Protein AF-A0A371MK70-F1 (afdb_monomer_lite)

Secondary structure (DSSP, 8-state):
-HHHHHHHHHHHHHHHHHHHHHHHHHHHHHHHTHHHHHTS-HHHHHHHHHHHHHHHHHHHHHHHHHHHSSS---------TT---------------EEEEEEEETTEEEEEEEEEETTEEEEEEE-SSPBPTTT-PBPEEEEEEEE------TTS-TTS---EEEEEEEE-S-TTT--EEE--TTHHHHHHHHHHHHHHHHHH-TTSTTSHHHHHHT-SSS--TTHHHHHHHHH---TTEE-TT--

pLDDT: mean 74.78, std 18.92, range [37.84, 97.5]

Structure (mmCIF, N/CA/C/O backbone):
data_AF-A0A371MK70-F1
#
_entry.id   AF-A0A371MK70-F1
#
loop_
_atom_site.group_PDB
_atom_site.id
_atom_site.type_symbol
_atom_site.label_atom_id
_atom_site.label_alt_id
_atom_site.label_comp_id
_atom_site.label_asym_id
_atom_site.label_entity_id
_atom_site.label_seq_id
_atom_site.pdbx_PDB_ins_code
_atom_site.Cartn_x
_atom_site.Cartn_y
_atom_site.Cartn_z
_atom_site.occupancy
_atom_site.B_iso_or_equiv
_atom_site.auth_seq_id
_atom_site.auth_comp_id
_atom_site.auth_asym_id
_atom_site.auth_atom_id
_atom_site.pdbx_PDB_model_num
ATOM 1 N N . MET A 1 1 ? -13.866 -16.677 32.362 1.00 47.81 1 MET A N 1
ATOM 2 C CA . MET A 1 1 ? -14.125 -15.356 32.994 1.00 47.81 1 MET A CA 1
ATOM 3 C C . MET A 1 1 ? -13.247 -15.004 34.203 1.00 47.81 1 MET A C 1
ATOM 5 O O . MET A 1 1 ? -13.100 -13.820 34.479 1.00 47.81 1 MET A O 1
ATOM 9 N N . VAL A 1 2 ? -12.628 -15.954 34.919 1.00 40.31 2 VAL A N 1
ATOM 10 C CA . VAL A 1 2 ? -11.736 -15.636 36.064 1.00 40.31 2 VAL A CA 1
ATOM 11 C C . VAL A 1 2 ? -10.358 -15.104 35.614 1.00 40.31 2 VAL A C 1
ATOM 13 O O . VAL A 1 2 ? -9.730 -14.328 36.326 1.00 40.31 2 VAL A O 1
ATOM 16 N N . GLU A 1 3 ? -9.929 -15.435 34.394 1.00 42.75 3 GLU A N 1
ATOM 17 C CA . GLU A 1 3 ? -8.587 -15.132 33.868 1.00 42.75 3 GLU A CA 1
ATOM 18 C C . GLU A 1 3 ? -8.416 -13.707 33.298 1.00 42.75 3 GLU A C 1
ATOM 20 O O . GLU A 1 3 ? -7.311 -13.172 33.268 1.00 42.75 3 GLU A O 1
ATOM 25 N N . GLN A 1 4 ? -9.507 -13.034 32.912 1.00 41.47 4 GLN A N 1
ATOM 26 C CA . GLN A 1 4 ? -9.453 -11.633 32.460 1.00 41.47 4 GLN A CA 1
ATOM 27 C C . GLN A 1 4 ? -9.313 -10.663 33.645 1.00 41.47 4 GLN A C 1
ATOM 29 O O . GLN A 1 4 ? -8.644 -9.633 33.556 1.00 41.47 4 GLN A O 1
ATOM 34 N N . ARG A 1 5 ? -9.905 -11.012 34.799 1.00 42.97 5 ARG A N 1
ATOM 35 C CA . ARG A 1 5 ? -9.844 -10.186 36.015 1.00 42.97 5 ARG A CA 1
ATOM 36 C C . ARG A 1 5 ? -8.439 -10.145 36.623 1.00 42.97 5 ARG A C 1
ATOM 38 O O . ARG A 1 5 ? -8.060 -9.118 37.177 1.00 42.97 5 ARG A O 1
AT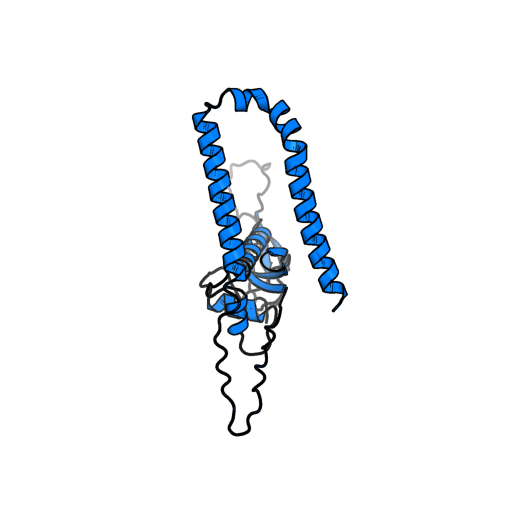OM 45 N N . THR A 1 6 ? -7.647 -11.209 36.490 1.00 44.50 6 THR A N 1
ATOM 46 C CA . THR A 1 6 ? -6.267 -11.252 37.006 1.00 44.50 6 THR A CA 1
ATOM 47 C C . THR A 1 6 ? -5.302 -10.397 36.182 1.00 44.50 6 THR A C 1
ATOM 49 O O . THR A 1 6 ? -4.427 -9.758 36.766 1.00 44.50 6 THR A O 1
ATOM 52 N N . LYS A 1 7 ? -5.497 -10.294 34.858 1.00 45.94 7 LYS A N 1
ATOM 53 C CA . LYS A 1 7 ? -4.677 -9.434 33.982 1.00 45.94 7 LYS A CA 1
ATOM 54 C C . LYS A 1 7 ? -4.884 -7.944 34.279 1.00 45.94 7 LYS A C 1
ATOM 56 O O . LYS A 1 7 ? -3.907 -7.217 34.429 1.00 45.94 7 LYS A O 1
ATOM 61 N N . ASN A 1 8 ? -6.127 -7.511 34.500 1.00 52.59 8 ASN A N 1
ATOM 62 C CA . ASN A 1 8 ? -6.425 -6.110 34.827 1.00 52.59 8 ASN A CA 1
ATOM 63 C C . ASN A 1 8 ? -5.868 -5.684 36.198 1.00 52.59 8 ASN A C 1
ATOM 65 O O . ASN A 1 8 ? -5.387 -4.563 36.351 1.00 52.59 8 ASN A O 1
ATOM 69 N N . ILE A 1 9 ? -5.866 -6.584 37.187 1.00 53.56 9 ILE A N 1
ATOM 70 C CA . ILE A 1 9 ? -5.268 -6.311 38.503 1.00 53.56 9 ILE A CA 1
ATOM 71 C C . ILE A 1 9 ? -3.736 -6.221 38.398 1.00 53.56 9 ILE A C 1
ATOM 73 O O . ILE A 1 9 ? -3.135 -5.343 39.017 1.00 53.56 9 ILE A O 1
ATOM 77 N N . ALA A 1 10 ? -3.100 -7.062 37.575 1.00 50.31 10 ALA A N 1
ATOM 78 C CA . ALA A 1 10 ? -1.651 -7.033 37.370 1.00 50.31 10 ALA A CA 1
ATOM 79 C C . ALA A 1 10 ? -1.166 -5.720 36.726 1.00 50.31 10 ALA A C 1
ATOM 81 O O . ALA A 1 10 ? -0.156 -5.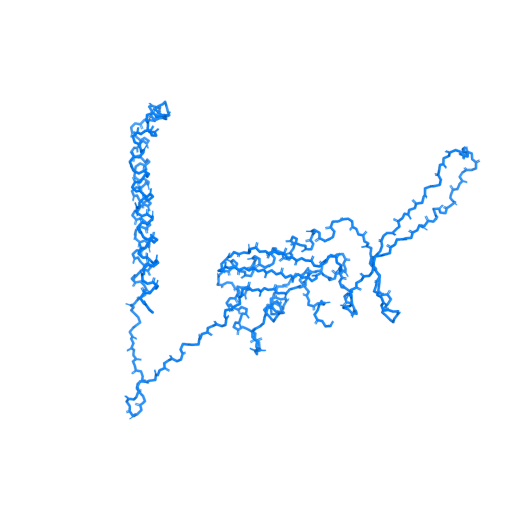166 37.162 1.00 50.31 10 ALA A O 1
ATOM 82 N N . THR A 1 11 ? -1.910 -5.176 35.757 1.00 54.62 11 THR A N 1
ATOM 83 C CA . THR A 1 11 ? -1.579 -3.896 35.102 1.00 54.62 11 THR A CA 1
ATOM 84 C C . THR A 1 11 ? -1.756 -2.702 36.041 1.00 54.62 11 THR A C 1
ATOM 86 O O . THR A 1 11 ? -0.943 -1.779 36.041 1.00 54.62 11 THR A O 1
ATOM 89 N N . ILE A 1 12 ? -2.773 -2.727 36.909 1.00 56.81 12 ILE A N 1
ATOM 90 C CA . ILE A 1 12 ? -2.975 -1.674 37.917 1.00 56.81 12 ILE A CA 1
ATOM 91 C C . ILE A 1 12 ? -1.860 -1.717 38.971 1.00 56.81 12 ILE A C 1
ATOM 93 O O . ILE A 1 12 ? -1.333 -0.672 39.357 1.00 56.81 12 ILE A O 1
ATOM 97 N N . ILE A 1 13 ? -1.450 -2.914 39.401 1.00 59.25 13 ILE A N 1
ATOM 98 C CA . ILE A 1 13 ? -0.331 -3.078 40.336 1.00 59.25 13 ILE A CA 1
ATOM 99 C C . ILE A 1 13 ? 0.984 -2.630 39.682 1.00 59.25 13 ILE A C 1
ATOM 101 O O . ILE A 1 13 ? 1.758 -1.936 40.339 1.00 59.25 13 ILE A O 1
ATOM 105 N N . SER A 1 14 ? 1.243 -2.936 38.404 1.00 53.75 14 SER A N 1
ATOM 106 C CA . SER A 1 14 ? 2.475 -2.489 37.731 1.00 53.75 14 SER A CA 1
ATOM 107 C C . SER A 1 14 ? 2.527 -0.967 37.561 1.00 53.75 14 SER A C 1
ATOM 109 O O . SER A 1 14 ? 3.565 -0.364 37.842 1.00 53.75 14 SER A O 1
ATOM 111 N N . ALA A 1 15 ? 1.403 -0.332 37.213 1.00 56.31 15 ALA A N 1
ATOM 112 C CA . ALA A 1 15 ? 1.297 1.120 37.106 1.00 56.31 15 ALA A CA 1
ATOM 113 C C . ALA A 1 15 ? 1.496 1.800 38.469 1.00 56.31 15 ALA A C 1
ATOM 115 O O . ALA A 1 15 ? 2.277 2.745 38.579 1.00 56.31 15 ALA A O 1
ATOM 116 N N . ALA A 1 16 ? 0.874 1.274 39.530 1.00 57.34 16 ALA A N 1
ATOM 117 C CA . ALA A 1 16 ? 1.066 1.776 40.889 1.00 57.34 16 ALA A CA 1
ATOM 118 C C . ALA A 1 16 ? 2.514 1.587 41.376 1.00 57.34 16 ALA A C 1
ATOM 120 O O . ALA A 1 16 ? 3.079 2.490 41.989 1.00 57.34 16 ALA A O 1
ATOM 121 N N . THR A 1 17 ? 3.151 0.458 41.051 1.00 57.47 17 THR A N 1
ATOM 122 C CA . THR A 1 17 ? 4.547 0.178 41.433 1.00 57.47 17 THR A CA 1
ATOM 123 C C . THR A 1 17 ? 5.529 1.079 40.677 1.00 57.47 17 THR A C 1
ATOM 125 O O . THR A 1 17 ? 6.475 1.591 41.274 1.00 57.47 17 THR A O 1
ATOM 128 N N . GLY A 1 18 ? 5.282 1.348 39.390 1.00 54.91 18 GLY A N 1
ATOM 129 C CA . GLY A 1 18 ? 6.056 2.308 38.599 1.00 54.91 18 GLY A CA 1
ATOM 130 C C . GLY A 1 18 ? 5.948 3.730 39.149 1.00 54.91 18 GLY A C 1
ATOM 131 O O . GLY A 1 18 ? 6.954 4.423 39.288 1.00 54.91 18 GLY A O 1
ATOM 132 N N . LEU A 1 19 ? 4.746 4.135 39.563 1.00 54.78 19 LEU A N 1
ATOM 133 C CA . LEU A 1 19 ? 4.501 5.445 40.161 1.00 54.78 19 LEU A CA 1
ATOM 134 C C . LEU A 1 19 ? 5.212 5.566 41.521 1.00 54.78 19 LEU A C 1
ATOM 136 O O . LEU A 1 19 ? 5.932 6.533 41.757 1.00 54.78 19 LEU A O 1
ATOM 140 N N . VAL A 1 20 ? 5.136 4.538 42.373 1.00 58.16 20 VAL A N 1
ATOM 141 C CA . VAL A 1 20 ? 5.879 4.480 43.646 1.00 58.16 20 VAL A CA 1
ATOM 142 C C . VAL A 1 20 ? 7.398 4.534 43.418 1.00 58.16 20 VAL A C 1
ATOM 144 O O . VAL A 1 20 ? 8.086 5.248 44.144 1.00 58.16 20 VAL A O 1
ATOM 147 N N . LEU A 1 21 ? 7.939 3.876 42.387 1.00 52.81 21 LEU A N 1
ATOM 148 C CA . LEU A 1 21 ? 9.372 3.942 42.055 1.00 52.81 21 LEU A CA 1
ATOM 149 C C . LEU A 1 21 ? 9.824 5.333 41.582 1.00 52.81 21 LEU A C 1
ATOM 151 O O . LEU A 1 21 ? 10.948 5.740 41.894 1.00 52.81 21 LEU A O 1
ATOM 155 N N . VAL A 1 22 ? 8.958 6.078 40.889 1.00 58.38 22 VAL A N 1
ATOM 156 C CA . VAL A 1 22 ? 9.199 7.486 40.524 1.00 58.38 22 VAL A CA 1
ATOM 157 C C . VAL A 1 22 ? 9.212 8.373 41.775 1.00 58.38 22 VAL A C 1
ATOM 159 O O . VAL A 1 22 ? 10.096 9.221 41.914 1.00 58.38 22 VAL A O 1
ATOM 162 N N . PHE A 1 23 ? 8.315 8.131 42.736 1.00 56.19 23 PHE A N 1
ATOM 163 C CA . PHE A 1 23 ? 8.264 8.886 43.995 1.00 56.19 23 PHE A CA 1
ATOM 164 C C . PHE A 1 23 ? 9.391 8.536 44.984 1.00 56.19 23 PHE A C 1
ATOM 166 O O . PHE A 1 23 ? 9.896 9.432 45.658 1.00 56.19 23 PHE A O 1
ATOM 173 N N . PHE A 1 24 ? 9.856 7.283 45.041 1.00 56.25 24 PHE A N 1
ATOM 174 C CA . PHE A 1 24 ? 10.963 6.884 45.925 1.00 56.25 24 PHE A CA 1
ATOM 175 C C . PHE A 1 24 ? 12.356 7.285 45.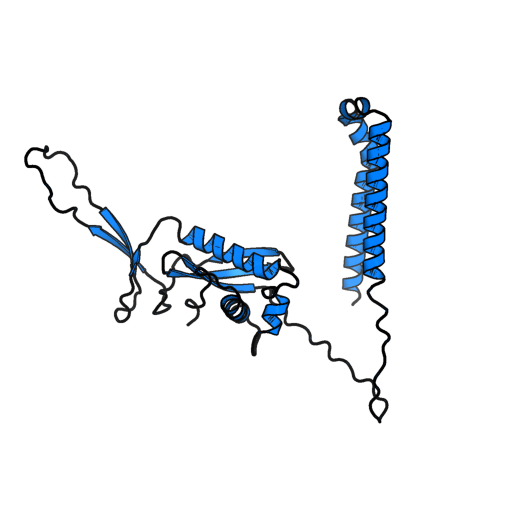400 1.00 56.25 24 PHE A C 1
ATOM 177 O O . PHE A 1 24 ? 13.275 7.434 46.203 1.00 56.25 24 PHE A O 1
ATOM 184 N N . ASN A 1 25 ? 12.528 7.520 44.090 1.00 49.38 25 ASN A N 1
ATOM 185 C CA . ASN A 1 25 ? 13.796 8.006 43.511 1.00 49.38 25 ASN A CA 1
ATOM 186 C C . ASN A 1 25 ? 13.885 9.533 43.349 1.00 49.38 25 ASN A C 1
ATOM 188 O O . ASN A 1 25 ? 14.954 10.057 43.026 1.00 49.38 25 ASN A O 1
ATOM 192 N N . LEU A 1 26 ? 12.803 10.266 43.614 1.00 55.25 26 LEU A N 1
ATOM 193 C CA . LEU A 1 26 ? 12.783 11.731 43.589 1.00 55.25 26 LEU A CA 1
ATOM 194 C C . LEU A 1 26 ? 13.867 12.381 44.479 1.00 55.25 26 LEU A C 1
ATOM 196 O O . LEU A 1 26 ? 14.524 13.306 43.999 1.00 55.25 26 LEU A O 1
ATOM 200 N N . PRO A 1 27 ? 14.180 11.887 45.697 1.00 53.72 27 PRO A N 1
ATOM 201 C CA . PRO A 1 27 ? 15.274 12.445 46.499 1.00 53.72 27 PRO A CA 1
ATOM 202 C C . PRO A 1 27 ? 16.650 12.314 45.821 1.00 53.72 27 PRO A C 1
ATOM 204 O O . PRO A 1 27 ? 17.487 13.212 45.924 1.00 53.72 27 PRO A O 1
ATOM 207 N N . VAL A 1 28 ? 16.877 11.223 45.079 1.00 55.84 28 VAL A N 1
ATOM 208 C CA . VAL A 1 28 ? 18.142 10.947 44.371 1.00 55.84 28 VAL A CA 1
ATOM 209 C C . VAL A 1 28 ? 18.255 11.793 43.096 1.00 55.84 28 VAL A C 1
ATOM 211 O O . VAL A 1 28 ? 19.334 12.301 42.777 1.00 55.84 28 VAL A O 1
ATOM 214 N N . ALA A 1 29 ? 17.140 12.014 42.395 1.00 53.53 29 ALA A N 1
ATOM 215 C CA . ALA A 1 29 ? 17.084 12.892 41.227 1.00 53.53 29 ALA A CA 1
ATOM 216 C C . ALA A 1 29 ? 17.277 14.372 41.605 1.00 53.53 29 ALA A C 1
ATOM 218 O O . ALA A 1 29 ? 18.052 15.075 40.958 1.00 53.53 29 ALA A O 1
ATOM 219 N N . VAL A 1 30 ? 16.663 14.842 42.695 1.00 55.66 30 VAL A N 1
ATOM 220 C CA . VAL A 1 30 ? 16.812 16.232 43.165 1.00 55.66 30 VAL A CA 1
ATOM 221 C C . VAL A 1 30 ? 18.254 16.526 43.602 1.00 55.66 30 VAL A C 1
ATOM 223 O O . VAL A 1 30 ? 18.784 17.591 43.287 1.00 55.66 30 VAL A O 1
ATOM 226 N N . ALA A 1 31 ? 18.945 15.563 44.226 1.00 56.09 31 ALA A N 1
ATOM 227 C CA . ALA A 1 31 ? 20.358 15.712 44.582 1.00 56.09 31 ALA A CA 1
ATOM 228 C C . ALA A 1 31 ? 21.280 15.830 43.350 1.00 56.09 31 ALA A C 1
ATOM 230 O O . ALA A 1 31 ? 22.245 16.596 43.370 1.00 56.09 31 ALA A O 1
ATOM 231 N N . ARG A 1 32 ? 20.975 15.114 42.257 1.00 56.94 32 ARG A N 1
ATOM 232 C CA . ARG A 1 32 ? 21.785 15.121 41.025 1.00 56.94 32 ARG A CA 1
ATOM 233 C C . ARG A 1 32 ? 21.559 16.357 40.144 1.00 56.94 32 ARG A C 1
ATOM 235 O O . ARG A 1 32 ? 22.462 16.735 39.404 1.00 56.94 32 ARG A O 1
ATOM 242 N N . TRP A 1 33 ? 20.398 17.003 40.256 1.00 57.59 33 TRP A N 1
ATOM 243 C CA . TRP A 1 33 ? 20.012 18.193 39.479 1.00 57.59 33 TRP A CA 1
ATOM 244 C C . TRP A 1 33 ? 19.994 19.490 40.314 1.00 57.59 33 TRP A C 1
ATOM 246 O O . TRP A 1 33 ? 19.517 20.528 39.855 1.00 57.59 33 TRP A O 1
ATOM 256 N N . SER A 1 34 ? 20.568 19.455 41.521 1.00 56.72 34 SER A N 1
ATOM 257 C CA . SER A 1 34 ? 20.638 20.566 42.485 1.00 56.72 34 SER A CA 1
ATOM 258 C C . SER A 1 34 ? 21.057 21.939 41.904 1.00 56.72 34 SER A C 1
ATOM 260 O O . SER A 1 34 ? 20.439 22.940 42.272 1.00 56.72 34 SER A O 1
ATOM 262 N N . PRO A 1 35 ? 22.007 22.055 40.946 1.00 59.28 35 PRO A N 1
ATOM 263 C CA . PRO A 1 35 ? 22.371 23.357 40.371 1.00 59.28 35 PRO A CA 1
ATOM 264 C C . PRO A 1 35 ? 21.231 24.041 39.603 1.00 59.28 35 PRO A C 1
ATOM 266 O O . PRO A 1 35 ? 21.141 25.265 39.596 1.00 59.28 35 PRO A O 1
ATOM 269 N N . ILE A 1 36 ? 20.352 23.258 38.970 1.00 61.06 36 ILE A N 1
ATOM 270 C CA . ILE A 1 36 ? 19.241 23.768 38.156 1.00 61.06 36 ILE A CA 1
ATOM 271 C C . ILE A 1 36 ? 18.086 24.212 39.056 1.00 61.06 36 ILE A C 1
ATOM 273 O O . ILE A 1 36 ? 17.466 25.239 38.797 1.00 61.06 36 ILE A O 1
ATOM 277 N N . PHE A 1 37 ? 17.844 23.498 40.157 1.00 56.44 37 PHE A N 1
ATOM 278 C CA . PHE A 1 37 ? 16.784 23.846 41.104 1.00 56.44 37 PHE A CA 1
ATOM 279 C C . PHE A 1 37 ? 17.148 25.017 42.025 1.00 56.44 37 PHE A C 1
ATOM 281 O O . PHE A 1 37 ? 16.276 25.821 42.336 1.00 56.44 37 PHE A O 1
ATOM 288 N N . ASN A 1 38 ? 18.425 25.189 42.386 1.00 57.03 38 ASN A N 1
ATOM 289 C CA . ASN A 1 38 ? 18.875 26.344 43.179 1.00 57.03 38 ASN A CA 1
ATOM 290 C C . ASN A 1 38 ? 18.879 27.667 42.390 1.00 57.03 38 ASN A C 1
ATOM 292 O O . ASN A 1 38 ? 18.911 28.737 42.992 1.00 57.03 38 ASN A O 1
ATOM 296 N N . ALA A 1 39 ? 18.855 27.604 41.054 1.00 59.56 39 ALA A N 1
ATOM 297 C CA . ALA A 1 39 ? 18.756 28.775 40.182 1.00 59.56 39 ALA A CA 1
ATOM 298 C C . ALA A 1 39 ? 17.305 29.243 39.958 1.00 59.56 39 ALA A C 1
ATOM 300 O O . ALA A 1 39 ? 17.081 30.335 39.432 1.00 59.56 39 ALA A O 1
ATOM 301 N N . LEU A 1 40 ? 16.315 28.435 40.347 1.00 57.91 40 LEU A N 1
ATOM 302 C CA . LEU A 1 40 ? 14.903 28.769 40.203 1.00 57.91 40 LEU A CA 1
ATOM 303 C C . LEU A 1 40 ? 14.440 29.521 41.450 1.00 57.91 40 LEU A C 1
ATOM 305 O O . LEU A 1 40 ? 14.571 29.043 42.575 1.00 57.91 40 LEU A O 1
ATOM 309 N N . SER A 1 41 ? 13.894 30.721 41.255 1.00 67.00 41 SER A N 1
ATOM 310 C CA . SER A 1 41 ? 13.338 31.487 42.365 1.00 67.00 41 SER A CA 1
ATOM 311 C C . SER A 1 41 ? 12.176 30.714 43.015 1.00 67.00 41 SER A C 1
ATOM 313 O O . SER A 1 41 ? 11.474 29.963 42.326 1.00 67.00 41 SER A O 1
ATOM 315 N N . PRO A 1 42 ? 11.909 30.916 44.320 1.00 68.12 42 PRO A N 1
ATOM 316 C CA . PRO A 1 42 ? 10.776 30.291 45.011 1.00 68.12 42 PRO A CA 1
ATOM 317 C C . PRO A 1 42 ? 9.443 30.499 44.277 1.00 68.12 42 PRO A C 1
ATOM 319 O O . PRO A 1 42 ? 8.562 29.645 44.308 1.00 68.12 42 PRO A O 1
ATOM 322 N N . THR A 1 43 ? 9.319 31.612 43.553 1.00 70.31 43 THR A N 1
ATOM 323 C CA . THR A 1 43 ? 8.173 31.952 42.708 1.00 70.31 43 THR A CA 1
ATOM 324 C C . THR A 1 43 ? 7.991 30.982 41.538 1.00 70.31 43 THR A C 1
ATOM 326 O O . THR A 1 43 ? 6.865 30.583 41.249 1.00 70.31 43 THR A O 1
ATOM 329 N N . ILE A 1 44 ? 9.079 30.572 40.879 1.00 68.25 44 ILE A N 1
ATOM 330 C CA . ILE A 1 44 ? 9.026 29.637 39.746 1.00 68.25 44 ILE A CA 1
ATOM 331 C C . ILE A 1 44 ? 8.697 28.226 40.238 1.00 68.25 44 ILE A C 1
ATOM 333 O O . ILE A 1 44 ? 7.884 27.538 39.626 1.00 68.25 44 ILE A O 1
ATOM 337 N N . LEU A 1 45 ? 9.258 27.818 41.378 1.00 65.31 45 LEU A N 1
ATOM 338 C CA . LEU A 1 45 ? 8.936 26.530 41.997 1.00 65.31 45 LEU A CA 1
ATOM 339 C C . LEU A 1 45 ? 7.449 26.434 42.365 1.00 65.31 45 LEU A C 1
ATOM 341 O O . LEU A 1 45 ? 6.810 25.426 42.071 1.00 65.31 45 LEU A O 1
ATOM 345 N N . ASN A 1 46 ? 6.877 27.503 42.922 1.00 71.19 46 ASN A N 1
ATOM 346 C CA . ASN A 1 46 ? 5.459 27.545 43.276 1.00 71.19 46 ASN A CA 1
ATOM 347 C C . ASN A 1 46 ? 4.551 27.525 42.028 1.00 71.19 46 ASN A C 1
ATOM 349 O O . ASN A 1 46 ? 3.502 26.884 42.014 1.00 71.19 46 ASN A O 1
ATOM 353 N N . TRP A 1 47 ? 4.975 28.181 40.941 1.00 73.06 47 TRP A N 1
ATOM 354 C CA . TRP A 1 47 ? 4.267 28.148 39.657 1.00 73.06 47 TRP A CA 1
ATOM 355 C C . TRP A 1 47 ? 4.276 26.750 39.023 1.00 73.06 47 TRP A C 1
ATOM 357 O O . TRP A 1 47 ? 3.225 26.256 38.618 1.00 73.06 47 TRP A O 1
ATOM 367 N N . ILE A 1 48 ? 5.431 26.076 39.017 1.00 71.38 48 ILE A N 1
ATOM 368 C CA . ILE A 1 48 ? 5.563 24.691 38.544 1.00 71.38 48 ILE A CA 1
ATOM 369 C C . ILE A 1 48 ? 4.669 23.764 39.376 1.00 71.38 48 ILE A C 1
ATOM 371 O O . ILE A 1 48 ? 3.915 22.972 38.815 1.00 71.38 48 ILE A O 1
ATOM 375 N N . GLN A 1 49 ? 4.690 23.896 40.704 1.00 72.25 49 GLN A N 1
ATOM 376 C CA . GLN A 1 49 ? 3.862 23.085 41.596 1.00 72.25 49 GLN A CA 1
ATOM 377 C C . GLN A 1 49 ? 2.362 23.270 41.317 1.00 72.25 49 GLN A C 1
ATOM 379 O O . GLN A 1 49 ? 1.630 22.284 41.242 1.00 72.25 49 GLN A O 1
ATOM 384 N N . ASN A 1 50 ? 1.908 24.504 41.087 1.00 72.38 50 ASN A N 1
ATOM 385 C CA . ASN A 1 50 ? 0.511 24.782 40.746 1.00 72.38 50 ASN A CA 1
ATOM 386 C C . ASN A 1 50 ? 0.108 24.198 39.384 1.00 72.38 50 ASN A C 1
ATOM 388 O O . ASN A 1 50 ? -1.006 23.695 39.257 1.00 72.38 50 ASN A O 1
ATOM 392 N N . ILE A 1 51 ? 1.003 24.199 38.391 1.00 74.12 51 ILE A N 1
ATOM 393 C CA . ILE A 1 51 ? 0.757 23.546 37.094 1.00 74.12 51 ILE A CA 1
ATOM 394 C C . ILE A 1 51 ? 0.624 22.036 37.260 1.00 74.12 51 ILE A C 1
ATOM 396 O O . ILE A 1 51 ? -0.291 21.443 36.695 1.00 74.12 51 ILE A O 1
ATOM 400 N N . PHE A 1 52 ? 1.491 21.413 38.059 1.00 71.88 52 PHE A N 1
ATOM 401 C CA . PHE A 1 52 ? 1.402 19.978 38.322 1.00 71.88 52 PHE A CA 1
ATOM 402 C C . PHE A 1 52 ? 0.111 19.610 39.058 1.00 71.88 52 PHE A C 1
ATOM 404 O O . PHE A 1 52 ? -0.545 18.645 38.674 1.00 71.88 52 PHE A O 1
ATOM 411 N N . ILE A 1 53 ? -0.296 20.391 40.065 1.00 73.88 53 ILE A N 1
ATOM 412 C CA . ILE A 1 53 ? -1.558 20.169 40.787 1.00 73.88 53 ILE A CA 1
ATOM 413 C C . ILE A 1 53 ? -2.756 20.352 39.848 1.00 73.88 53 ILE A C 1
ATOM 415 O O . ILE A 1 53 ? -3.652 19.511 39.841 1.00 73.88 53 ILE A O 1
ATOM 419 N N . ALA A 1 54 ? -2.762 21.402 39.024 1.00 69.50 54 ALA A N 1
ATOM 420 C CA . ALA A 1 54 ? -3.831 21.650 38.060 1.00 69.50 54 ALA A CA 1
ATOM 421 C C . ALA A 1 54 ? -3.908 20.551 36.987 1.00 69.50 54 ALA A C 1
ATOM 423 O O . ALA A 1 54 ? -4.996 20.067 36.687 1.00 69.50 54 ALA A O 1
ATOM 424 N N . GLY A 1 55 ? -2.765 20.104 36.458 1.00 73.56 55 GLY A N 1
ATOM 425 C CA . GLY A 1 55 ? -2.693 19.001 35.499 1.00 73.56 55 GLY A CA 1
ATOM 426 C C . GLY A 1 55 ? -3.148 17.674 36.103 1.00 73.56 55 GLY A C 1
ATOM 427 O O . GLY A 1 55 ? -3.890 16.930 35.466 1.00 73.56 55 GLY A O 1
ATOM 428 N N . PHE A 1 56 ? -2.782 17.399 37.357 1.00 74.31 56 PHE A N 1
ATOM 429 C CA . PHE A 1 56 ? -3.231 16.202 38.065 1.00 74.31 56 PHE A CA 1
ATOM 430 C C . PHE A 1 56 ? -4.733 16.251 38.374 1.00 74.31 56 PHE A C 1
ATOM 432 O O . PHE A 1 56 ? -5.427 15.255 38.179 1.00 74.31 56 PHE A O 1
ATOM 439 N N . ALA A 1 57 ? -5.267 17.404 38.786 1.00 72.88 57 ALA A N 1
ATOM 440 C CA . ALA A 1 57 ? -6.704 17.601 38.990 1.00 72.88 57 ALA A CA 1
ATOM 441 C C . ALA A 1 57 ? -7.491 17.475 37.674 1.00 72.88 57 ALA A C 1
ATOM 443 O O . ALA A 1 57 ? -8.570 16.889 37.656 1.00 72.88 57 ALA A O 1
ATOM 444 N N . PHE A 1 58 ? -6.934 17.956 36.559 1.00 76.44 58 PHE A N 1
ATOM 445 C CA . PHE A 1 58 ? -7.532 17.806 35.234 1.00 76.44 58 PHE A CA 1
ATOM 446 C C . PHE A 1 58 ? -7.530 16.345 34.768 1.00 76.44 58 PHE A C 1
ATOM 448 O O . PHE A 1 58 ? -8.565 15.845 34.343 1.00 76.44 58 PHE A O 1
ATOM 455 N N . LEU A 1 59 ? -6.410 15.630 34.912 1.00 70.69 59 LEU A N 1
ATOM 456 C CA . LEU A 1 59 ? -6.307 14.212 34.550 1.00 70.69 59 LEU A CA 1
ATOM 457 C C . LEU A 1 59 ? -7.208 13.327 35.413 1.00 70.69 59 LEU A C 1
ATOM 459 O O . LEU A 1 59 ? -7.895 12.459 34.885 1.00 70.69 59 LEU A O 1
ATOM 463 N N . THR A 1 60 ? -7.242 13.559 36.727 1.00 70.44 60 THR A N 1
ATOM 464 C CA . THR A 1 60 ? -8.134 12.821 37.636 1.00 70.44 60 THR A CA 1
ATOM 465 C C . THR A 1 60 ? -9.602 13.167 37.400 1.00 70.44 60 THR A C 1
ATOM 467 O O . THR A 1 60 ? -10.433 12.264 37.387 1.00 70.44 60 THR A O 1
ATOM 470 N N . GLY A 1 61 ? -9.931 14.432 37.127 1.00 70.12 61 GLY A N 1
ATOM 471 C CA . GLY A 1 61 ? -11.274 14.853 36.727 1.00 70.12 61 GLY A CA 1
ATOM 472 C C . GLY A 1 61 ? -11.714 14.256 35.387 1.00 70.12 61 GLY A C 1
ATOM 473 O O . GLY A 1 61 ? -12.854 13.822 35.262 1.00 70.12 61 GLY A O 1
ATOM 474 N N . TRP A 1 62 ? -10.814 14.168 34.407 1.00 73.44 62 TRP A N 1
ATOM 475 C CA . TRP A 1 62 ? -11.081 13.554 33.104 1.00 73.44 62 TRP A CA 1
ATOM 476 C C . TRP A 1 62 ? -11.245 12.031 33.209 1.00 73.44 62 TRP A C 1
ATOM 478 O O . TRP A 1 62 ? -12.190 11.487 32.646 1.00 73.44 62 TRP A O 1
ATOM 488 N N . LEU A 1 63 ? -10.414 11.361 34.017 1.00 66.88 63 LEU A N 1
ATOM 489 C CA . LEU A 1 63 ? -10.532 9.928 34.323 1.00 66.88 63 LEU A CA 1
ATOM 490 C C . LEU A 1 63 ? -11.791 9.581 35.131 1.00 66.88 63 LEU A C 1
ATOM 492 O O . LEU A 1 63 ? -12.349 8.500 34.963 1.00 66.88 63 LEU A O 1
ATOM 496 N N . LEU A 1 64 ? -12.246 10.469 36.018 1.00 65.56 64 LEU A N 1
ATOM 497 C CA . LEU A 1 64 ? -13.518 10.290 36.723 1.00 65.56 64 LEU A CA 1
ATOM 498 C C . LEU A 1 64 ? -14.708 10.585 35.805 1.00 65.56 64 LEU A C 1
ATOM 500 O O . LEU A 1 64 ? -15.693 9.856 35.853 1.00 65.56 64 LEU A O 1
ATOM 504 N N . LYS A 1 65 ? -14.608 11.596 34.931 1.00 56.47 65 LYS A N 1
ATOM 505 C CA . LYS A 1 65 ? -15.651 11.918 33.950 1.00 56.47 65 LYS A CA 1
ATOM 506 C C . LYS A 1 65 ? -15.840 10.790 32.938 1.00 56.47 65 LYS A C 1
ATOM 508 O O . LYS A 1 65 ? -16.983 10.440 32.687 1.00 56.47 65 LYS A O 1
ATOM 513 N N . SER A 1 66 ? -14.769 10.168 32.439 1.00 52.66 66 SER A N 1
ATOM 514 C CA . SER A 1 66 ? -14.881 9.029 31.515 1.00 52.66 66 SER A CA 1
ATOM 515 C C . SER A 1 66 ? -15.549 7.802 32.146 1.00 52.66 66 SER A C 1
ATOM 517 O O . SER A 1 66 ? -16.192 7.031 31.440 1.00 52.66 66 SER A O 1
ATOM 519 N N . LYS A 1 67 ? -15.466 7.643 33.475 1.00 50.72 67 LYS A N 1
ATOM 520 C CA . LYS A 1 67 ? -16.183 6.589 34.209 1.00 50.72 67 LYS A CA 1
ATOM 521 C C . LYS A 1 67 ? -17.607 6.953 34.626 1.00 50.72 67 LYS A C 1
ATOM 523 O O . LYS A 1 67 ? -18.372 6.044 34.908 1.00 50.72 67 LYS A O 1
ATOM 528 N N . LEU A 1 68 ? -17.956 8.239 34.677 1.00 46.22 68 LEU A N 1
ATOM 529 C CA . LEU A 1 68 ? -19.308 8.704 35.013 1.00 46.22 68 LEU A CA 1
ATOM 530 C C . LEU A 1 68 ? -20.180 8.998 33.788 1.00 46.22 68 LEU A C 1
ATOM 532 O O . LEU A 1 68 ? -21.392 9.053 33.926 1.00 46.22 68 LEU A O 1
ATOM 536 N N . SER A 1 69 ? -19.603 9.163 32.595 1.00 48.00 69 SER A N 1
ATOM 537 C CA . SER A 1 69 ? -20.368 9.299 31.346 1.00 48.00 69 SER A CA 1
ATOM 538 C C . SER A 1 69 ? -20.723 7.958 30.688 1.00 48.00 69 SER A C 1
ATOM 540 O O . SER A 1 69 ? -21.168 7.947 29.549 1.00 48.00 69 SER A O 1
ATOM 542 N N . THR A 1 70 ? -20.538 6.844 31.403 1.00 47.25 70 THR A N 1
ATOM 543 C CA . THR A 1 70 ? -21.005 5.501 31.020 1.00 47.25 70 THR A CA 1
ATOM 544 C C . THR A 1 70 ? -21.933 4.977 32.122 1.00 47.25 70 THR A C 1
ATOM 546 O O . THR A 1 70 ? -21.537 4.092 32.865 1.00 47.25 70 THR A O 1
ATOM 549 N N . ASP A 1 71 ? -23.073 5.642 32.336 1.00 42.72 71 ASP A N 1
ATOM 550 C CA . ASP A 1 71 ? -24.305 5.104 32.960 1.00 42.72 71 ASP A CA 1
ATOM 551 C C . ASP A 1 71 ? -25.249 6.266 33.326 1.00 42.72 71 ASP A C 1
ATOM 553 O O . ASP A 1 71 ? -25.411 6.634 34.485 1.00 42.72 71 ASP A O 1
ATOM 557 N N . GLU A 1 72 ? -25.870 6.880 32.320 1.00 40.38 72 GLU A N 1
ATOM 558 C CA . GLU A 1 72 ? -27.196 7.497 32.486 1.00 40.38 72 GLU A CA 1
ATOM 559 C C . GLU A 1 72 ? -27.928 7.496 31.134 1.00 40.38 72 GLU A C 1
ATOM 561 O O . GLU A 1 72 ? -28.490 8.497 30.696 1.00 40.38 72 GLU A O 1
ATOM 566 N N . SER A 1 73 ? -27.912 6.360 30.428 1.00 42.84 73 SER A N 1
ATOM 567 C CA . SER A 1 73 ? -29.026 6.056 29.536 1.00 42.84 73 SER A CA 1
ATOM 568 C C . SER A 1 73 ? -30.169 5.609 30.438 1.00 42.84 73 SER A C 1
ATOM 570 O O . SER A 1 73 ? -30.145 4.554 31.071 1.00 42.84 73 SER A O 1
ATOM 572 N N . THR A 1 74 ? -31.162 6.481 30.565 1.00 40.00 74 THR A N 1
ATOM 573 C CA . THR A 1 74 ? -32.462 6.104 31.109 1.00 40.00 74 THR A CA 1
ATOM 574 C C . THR A 1 74 ? -32.994 5.015 30.181 1.00 40.00 74 THR A C 1
ATOM 576 O O . THR A 1 74 ? -33.338 5.287 29.037 1.00 40.00 74 THR A O 1
ATOM 579 N N . PHE A 1 75 ? -32.914 3.766 30.635 1.00 39.84 75 PHE A N 1
ATOM 580 C CA . PHE A 1 75 ? -33.354 2.583 29.907 1.00 39.84 75 PHE A CA 1
ATOM 581 C C . PHE A 1 75 ? -34.886 2.568 29.935 1.00 39.84 75 PHE A C 1
ATOM 583 O O . PHE A 1 75 ? -35.502 1.960 30.814 1.00 39.84 75 PHE A O 1
ATOM 590 N N . ASP A 1 76 ? -35.506 3.310 29.019 1.00 37.84 76 ASP A N 1
ATOM 591 C CA . ASP A 1 76 ? -36.912 3.117 28.687 1.00 37.84 76 ASP A CA 1
ATOM 592 C C . ASP A 1 76 ? -37.012 1.777 27.954 1.00 37.84 76 ASP A C 1
ATOM 594 O O . ASP A 1 76 ? -36.764 1.672 26.758 1.00 37.84 76 ASP A O 1
ATOM 598 N N . ILE A 1 77 ? -37.317 0.718 28.708 1.00 48.62 77 ILE A N 1
ATOM 599 C CA . ILE A 1 77 ? -37.656 -0.586 28.136 1.00 48.62 77 ILE A CA 1
ATOM 600 C C . ILE A 1 77 ? -38.975 -0.406 27.392 1.00 48.62 77 ILE A C 1
ATOM 602 O O . ILE A 1 77 ? -40.045 -0.462 28.008 1.00 48.62 77 ILE A O 1
ATOM 606 N N . GLU A 1 78 ? -38.915 -0.206 26.078 1.00 50.69 78 GLU A N 1
ATOM 607 C CA . GLU A 1 78 ? -40.058 -0.483 25.218 1.00 50.69 78 GLU A CA 1
ATOM 608 C C . GLU A 1 78 ? -40.364 -1.980 25.348 1.00 50.69 78 GLU A C 1
ATOM 610 O O . GLU A 1 78 ? -39.653 -2.847 24.846 1.00 50.69 78 GLU A O 1
ATOM 615 N N . ARG A 1 79 ? -41.394 -2.293 26.140 1.00 48.62 79 ARG A N 1
ATOM 616 C CA . ARG A 1 79 ? -41.983 -3.630 26.202 1.00 48.62 79 ARG A CA 1
ATOM 617 C C . ARG A 1 79 ? -42.889 -3.804 24.995 1.00 48.62 79 ARG A C 1
ATOM 619 O O . ARG A 1 79 ? -43.717 -2.935 24.721 1.00 48.62 79 ARG A O 1
ATOM 626 N N . ASP A 1 80 ? -42.786 -4.953 24.347 1.00 52.34 80 ASP A N 1
ATOM 627 C CA . ASP A 1 80 ? -43.844 -5.439 23.470 1.00 52.34 80 ASP A CA 1
ATOM 628 C C . ASP A 1 80 ? -45.143 -5.694 24.267 1.00 52.34 80 ASP A C 1
ATOM 630 O O . ASP A 1 80 ? -45.162 -5.678 25.504 1.00 52.34 80 ASP A O 1
ATOM 634 N N . GLU A 1 81 ? -46.264 -5.918 23.573 1.00 56.06 81 GLU A N 1
ATOM 635 C CA . GLU A 1 81 ? -47.570 -6.165 24.213 1.00 56.06 81 GLU A CA 1
ATOM 636 C C . GLU A 1 81 ? -47.589 -7.414 25.127 1.00 56.06 81 GLU A C 1
ATOM 638 O O . GLU A 1 81 ? -48.548 -7.622 25.874 1.00 56.06 81 GLU A O 1
ATOM 643 N N . GLU A 1 82 ? -46.521 -8.218 25.124 1.00 60.47 82 GLU A N 1
ATOM 644 C CA . GLU A 1 82 ? -46.383 -9.473 25.869 1.00 60.47 82 GLU A CA 1
ATOM 645 C C . GLU A 1 82 ? -45.377 -9.383 27.037 1.00 60.47 82 GLU A C 1
ATOM 647 O O . GLU A 1 82 ? -45.288 -10.303 27.856 1.00 60.47 82 GLU A O 1
ATOM 652 N N . GLY A 1 83 ? -44.691 -8.246 27.200 1.00 52.84 83 GLY A N 1
ATOM 653 C CA . GLY A 1 83 ? -43.801 -7.970 28.328 1.00 52.84 83 GLY A CA 1
ATOM 654 C C . GLY A 1 83 ? -42.464 -8.711 28.280 1.00 52.84 83 GLY A C 1
ATOM 655 O O . GLY A 1 83 ? -41.840 -8.889 29.335 1.00 52.84 83 GLY A O 1
ATOM 656 N N . VAL A 1 84 ? -42.021 -9.131 27.095 1.00 50.66 84 VAL A N 1
ATOM 657 C CA . VAL A 1 84 ? -40.724 -9.777 26.885 1.00 50.66 84 VAL A CA 1
ATOM 658 C C . VAL A 1 84 ? -39.659 -8.687 26.688 1.00 50.66 84 VAL A C 1
ATOM 660 O O . VAL A 1 84 ? -39.883 -7.737 25.940 1.00 50.66 84 VAL A O 1
ATOM 663 N N . PRO A 1 85 ? -38.502 -8.754 27.377 1.00 47.84 85 PRO A N 1
ATOM 664 C CA . PRO A 1 85 ? -37.393 -7.859 27.078 1.00 47.84 85 PRO A CA 1
ATOM 665 C C . PRO A 1 85 ? -36.919 -8.138 25.651 1.00 47.84 85 PRO A C 1
ATOM 667 O O . PRO A 1 85 ? -36.516 -9.262 25.354 1.00 47.84 85 PRO A O 1
ATOM 670 N N . VAL A 1 86 ? -36.958 -7.129 24.782 1.00 55.53 86 VAL A N 1
ATOM 671 C CA . VAL A 1 86 ? -36.263 -7.192 23.495 1.00 55.53 86 VAL A CA 1
ATOM 672 C C . VAL A 1 86 ? -34.771 -7.228 23.823 1.00 55.53 86 VAL A C 1
ATOM 674 O O . VAL A 1 86 ? -34.220 -6.250 24.324 1.00 55.53 86 VAL A O 1
ATOM 677 N N . GLU A 1 87 ? -34.126 -8.383 23.646 1.00 52.88 87 GLU A N 1
ATOM 678 C CA . GLU A 1 87 ? -32.667 -8.459 23.700 1.00 52.88 87 GLU A CA 1
ATOM 679 C C . GLU A 1 87 ? -32.134 -7.629 22.527 1.00 52.88 87 GLU A C 1
ATOM 681 O O . GLU A 1 87 ? -32.279 -8.023 21.370 1.00 52.88 87 GLU A O 1
ATOM 686 N N . GLU A 1 88 ? -31.559 -6.457 22.815 1.00 48.94 88 GLU A N 1
ATOM 687 C CA . GLU A 1 88 ? -30.717 -5.759 21.848 1.00 48.94 88 GLU A CA 1
ATOM 688 C C . GLU A 1 88 ? -29.584 -6.713 21.473 1.00 48.94 88 GLU A C 1
ATOM 690 O O . GLU A 1 88 ? -28.710 -7.029 22.286 1.00 48.94 88 GLU A O 1
ATOM 695 N N . VAL A 1 89 ? -29.632 -7.217 20.243 1.00 44.38 89 VAL A N 1
ATOM 696 C CA . VAL A 1 89 ? -28.504 -7.904 19.630 1.00 44.38 89 VAL A CA 1
ATOM 697 C C . VAL A 1 89 ? -27.393 -6.861 19.562 1.00 44.38 89 VAL A C 1
ATOM 699 O O . VAL A 1 89 ? -27.468 -5.925 18.773 1.00 44.38 89 VAL A O 1
ATOM 702 N N . GLN A 1 90 ? -26.398 -6.966 20.446 1.00 42.47 90 GLN A N 1
ATOM 703 C CA . GLN A 1 90 ? -25.138 -6.256 20.260 1.00 42.47 90 GLN A CA 1
ATOM 704 C C . GLN A 1 90 ? -24.542 -6.812 18.972 1.00 42.47 90 GLN A C 1
ATOM 706 O O . GLN A 1 90 ? -24.009 -7.921 18.976 1.00 42.47 90 GLN A O 1
ATOM 711 N N . ASP A 1 91 ? -24.711 -6.082 17.871 1.00 46.88 91 ASP A N 1
ATOM 712 C CA . ASP A 1 91 ? -24.011 -6.362 16.628 1.00 46.88 91 ASP A CA 1
ATOM 713 C C . ASP A 1 91 ? -22.513 -6.285 16.939 1.00 46.88 91 ASP A C 1
ATOM 715 O O . ASP A 1 91 ? -21.949 -5.211 17.152 1.00 46.88 91 ASP A O 1
ATOM 719 N N . GLU A 1 92 ? -21.880 -7.452 17.067 1.00 55.31 92 GLU A N 1
ATOM 720 C CA . GLU A 1 92 ? -20.432 -7.564 17.159 1.00 55.31 92 GLU A CA 1
ATOM 721 C C . GLU A 1 92 ? -19.868 -6.989 15.857 1.00 55.31 92 GLU A C 1
ATOM 723 O O . GLU A 1 92 ? -19.948 -7.620 14.800 1.00 55.31 92 GLU A O 1
ATOM 728 N N . THR A 1 93 ? -19.344 -5.762 15.908 1.00 60.69 93 THR A N 1
ATOM 729 C CA . THR A 1 93 ? -18.692 -5.154 14.751 1.00 60.69 93 THR A CA 1
ATOM 730 C C . THR A 1 93 ? -17.542 -6.059 14.307 1.00 60.69 93 THR A C 1
ATOM 732 O O . THR A 1 93 ? -16.727 -6.476 15.138 1.00 60.69 93 THR A O 1
ATOM 735 N N . PRO A 1 94 ? -17.463 -6.415 13.013 1.00 69.81 94 PRO A N 1
ATOM 736 C CA . PRO A 1 94 ? -16.427 -7.312 12.532 1.00 69.81 94 PRO A CA 1
ATOM 737 C C . PRO A 1 94 ? -15.054 -6.678 12.764 1.00 69.81 94 PRO A C 1
ATOM 739 O O . PRO A 1 94 ? -14.741 -5.613 12.238 1.00 69.81 94 PRO A O 1
ATOM 742 N N . THR A 1 95 ? -14.223 -7.338 13.569 1.00 76.94 95 THR A N 1
ATOM 743 C CA . THR A 1 95 ? -12.863 -6.878 13.850 1.00 76.94 95 THR A CA 1
ATOM 744 C C . THR A 1 95 ? -11.943 -7.290 12.710 1.00 76.94 95 THR A C 1
ATOM 746 O O . THR A 1 95 ? -11.690 -8.484 12.529 1.00 76.94 95 THR A O 1
ATOM 749 N N . ILE A 1 96 ? -11.418 -6.315 11.971 1.00 88.62 96 ILE A N 1
ATOM 750 C CA . ILE A 1 96 ? -10.324 -6.525 11.021 1.00 88.62 96 ILE A CA 1
ATOM 751 C C . ILE A 1 96 ? -9.024 -5.948 11.585 1.00 88.62 96 ILE A C 1
ATOM 753 O O . ILE A 1 96 ? -9.015 -4.882 12.193 1.00 88.62 96 ILE A O 1
ATOM 757 N N . ASP A 1 97 ? -7.926 -6.663 11.378 1.00 93.06 97 ASP A N 1
ATOM 758 C CA . ASP A 1 97 ? -6.567 -6.302 11.809 1.00 93.06 97 ASP A CA 1
ATOM 759 C C . ASP A 1 97 ? -5.615 -6.098 10.618 1.00 93.06 97 ASP A C 1
ATOM 761 O O . ASP A 1 97 ? -4.426 -5.827 10.779 1.00 93.06 97 ASP A O 1
ATOM 765 N N . THR A 1 98 ? -6.142 -6.246 9.403 1.00 95.94 98 THR A N 1
ATOM 766 C CA . THR A 1 98 ? -5.377 -6.239 8.162 1.00 95.94 98 THR A CA 1
ATOM 767 C C . THR A 1 98 ? -6.106 -5.415 7.107 1.00 95.94 98 THR A C 1
ATOM 769 O O . THR A 1 98 ? -7.319 -5.546 6.942 1.00 95.94 98 THR A O 1
ATOM 772 N N . ILE A 1 99 ? -5.365 -4.598 6.357 1.00 95.88 99 ILE A N 1
ATOM 773 C CA . ILE A 1 99 ? -5.843 -3.886 5.164 1.00 95.88 99 ILE A CA 1
ATOM 774 C C . ILE A 1 99 ? -4.993 -4.309 3.967 1.00 95.88 99 ILE A C 1
ATOM 776 O O . ILE A 1 99 ? -3.761 -4.333 4.031 1.00 95.88 99 ILE A O 1
ATOM 780 N N . VAL A 1 100 ? -5.659 -4.615 2.855 1.00 96.88 100 VAL A N 1
ATOM 781 C CA . VAL A 1 100 ? -5.019 -4.926 1.574 1.00 96.88 100 VAL A CA 1
ATOM 782 C C . VAL A 1 100 ? -5.425 -3.848 0.578 1.00 96.88 100 VAL A C 1
ATOM 784 O O . VAL A 1 100 ? -6.612 -3.638 0.357 1.00 96.88 100 VAL A O 1
ATOM 787 N N . GLY A 1 101 ? -4.444 -3.161 -0.008 1.00 95.56 101 GLY A N 1
ATOM 788 C CA . GLY A 1 101 ? -4.659 -1.961 -0.820 1.00 95.56 101 GLY A CA 1
ATOM 789 C C . GLY A 1 101 ? -3.788 -1.873 -2.065 1.00 95.56 101 GLY A C 1
ATOM 790 O O . GLY A 1 101 ? -2.813 -2.615 -2.205 1.00 95.56 101 GLY A O 1
ATOM 791 N N . CYS A 1 102 ? -4.109 -0.924 -2.944 1.00 94.56 102 CYS A N 1
ATOM 792 C CA . CYS A 1 102 ? -3.293 -0.580 -4.108 1.00 94.56 102 CYS A CA 1
ATOM 793 C C . CYS A 1 102 ? -2.933 0.901 -4.104 1.00 94.56 102 CYS A C 1
ATOM 795 O O . CYS A 1 102 ? -3.803 1.759 -3.957 1.00 94.56 102 CYS A O 1
ATOM 797 N N . VAL A 1 103 ? -1.664 1.214 -4.357 1.00 96.69 103 VAL A N 1
ATOM 798 C CA . VAL A 1 103 ? -1.225 2.596 -4.576 1.00 96.69 103 VAL A CA 1
ATOM 799 C C . VAL A 1 103 ? -0.626 2.791 -5.956 1.00 96.69 103 VAL A C 1
ATOM 801 O O . VAL A 1 103 ? 0.094 1.928 -6.452 1.00 96.69 103 VAL A O 1
ATOM 804 N N . GLU A 1 104 ? -0.893 3.940 -6.567 1.00 95.06 104 GLU A N 1
ATOM 805 C CA . GLU A 1 104 ? -0.364 4.281 -7.884 1.00 95.06 104 GLU A CA 1
ATOM 806 C C . GLU A 1 104 ? 0.900 5.143 -7.773 1.00 95.06 104 GLU A C 1
ATOM 808 O O . GLU A 1 104 ? 0.895 6.239 -7.196 1.00 95.06 104 GLU A O 1
ATOM 813 N N . VAL A 1 105 ? 2.000 4.645 -8.345 1.00 94.38 105 VAL A N 1
ATOM 814 C CA . VAL A 1 105 ? 3.286 5.349 -8.420 1.00 94.38 105 VAL A CA 1
ATOM 815 C C . VAL A 1 105 ? 3.916 5.118 -9.784 1.00 94.38 105 VAL A C 1
ATOM 817 O O . VAL A 1 105 ? 4.250 3.986 -10.138 1.00 94.38 105 VAL A O 1
ATOM 820 N N . GLY A 1 106 ? 4.138 6.207 -10.523 1.00 89.00 106 GLY A N 1
ATOM 821 C CA . GLY A 1 106 ? 4.749 6.157 -11.851 1.00 89.00 106 GLY A CA 1
ATOM 822 C C . GLY A 1 106 ? 3.888 5.412 -12.870 1.00 89.00 106 GLY A C 1
ATOM 823 O O . GLY A 1 106 ? 4.426 4.584 -13.596 1.00 89.00 106 GLY A O 1
ATOM 824 N N . GLU A 1 107 ? 2.577 5.682 -12.878 1.00 89.06 107 GLU A N 1
ATOM 825 C CA . GLU A 1 107 ? 1.574 5.053 -13.760 1.00 89.06 107 GLU A CA 1
ATOM 826 C C . GLU A 1 107 ? 1.384 3.543 -13.516 1.00 89.06 107 GLU A C 1
ATOM 828 O O . GLU A 1 107 ? 0.804 2.834 -14.329 1.00 89.06 107 GLU A O 1
ATOM 833 N N . MET A 1 108 ? 1.873 3.022 -12.390 1.00 91.69 108 MET A N 1
ATOM 834 C CA . MET A 1 108 ? 1.796 1.602 -12.055 1.00 91.69 108 MET A CA 1
ATOM 835 C C . MET A 1 108 ? 1.122 1.387 -10.710 1.00 91.69 108 MET A C 1
ATOM 837 O O . MET A 1 108 ? 1.376 2.136 -9.763 1.00 91.69 108 MET A O 1
ATOM 841 N N . ALA A 1 109 ? 0.347 0.309 -10.606 1.00 94.62 109 ALA A N 1
ATOM 842 C CA . ALA A 1 109 ? -0.308 -0.085 -9.371 1.00 94.62 109 ALA A CA 1
ATOM 843 C C . ALA A 1 109 ? 0.618 -0.971 -8.524 1.00 94.62 109 ALA A C 1
ATOM 845 O O . ALA A 1 109 ? 1.195 -1.947 -9.004 1.00 94.62 109 ALA A O 1
ATOM 846 N N . TRP A 1 110 ? 0.747 -0.656 -7.242 1.00 96.06 110 TRP A N 1
ATOM 847 C CA . TRP A 1 110 ? 1.533 -1.414 -6.274 1.00 96.06 110 TRP A CA 1
ATOM 848 C C . TRP A 1 110 ? 0.610 -1.961 -5.202 1.00 96.06 110 TRP A C 1
ATOM 850 O O . TRP A 1 110 ? -0.029 -1.194 -4.481 1.00 96.06 110 TRP A O 1
ATOM 860 N N . ARG A 1 111 ? 0.554 -3.288 -5.089 1.00 96.69 111 ARG A N 1
ATOM 861 C CA . ARG A 1 111 ? -0.251 -3.963 -4.077 1.00 96.69 111 ARG A CA 1
ATOM 862 C C . ARG A 1 111 ? 0.485 -3.999 -2.745 1.00 96.69 111 ARG A C 1
ATOM 864 O O . ARG A 1 111 ? 1.658 -4.374 -2.690 1.00 96.69 111 ARG A O 1
ATOM 871 N N . GLY A 1 112 ? -0.217 -3.619 -1.687 1.00 96.38 112 GLY A N 1
ATOM 872 C CA . GLY A 1 112 ? 0.282 -3.609 -0.323 1.00 96.38 112 GLY A CA 1
ATOM 873 C C . GLY A 1 112 ? -0.623 -4.370 0.636 1.00 96.38 112 GLY A C 1
ATOM 874 O O . GLY A 1 112 ? -1.832 -4.472 0.430 1.00 96.38 112 GLY A O 1
ATOM 875 N N . ILE A 1 113 ? -0.013 -4.890 1.696 1.00 97.19 113 ILE A N 1
ATOM 876 C CA . ILE A 1 113 ? -0.673 -5.516 2.839 1.00 97.19 113 ILE A CA 1
ATOM 877 C C . ILE A 1 113 ? -0.130 -4.840 4.095 1.00 97.19 113 ILE A C 1
ATOM 879 O O . ILE A 1 113 ? 1.084 -4.688 4.254 1.00 97.19 113 ILE A O 1
ATOM 883 N N . ALA A 1 114 ? -1.025 -4.392 4.965 1.00 97.06 114 ALA A N 1
ATOM 884 C CA . ALA A 1 114 ? -0.664 -3.789 6.235 1.00 97.06 114 ALA A CA 1
ATOM 885 C C . ALA A 1 114 ? -1.416 -4.466 7.374 1.00 97.06 114 ALA A C 1
ATOM 887 O O . ALA A 1 114 ? -2.632 -4.629 7.294 1.00 97.06 114 ALA A O 1
ATOM 888 N N . GLU A 1 115 ? -0.686 -4.808 8.428 1.00 96.06 115 GLU A N 1
ATOM 889 C CA . GLU A 1 115 ? -1.238 -5.329 9.677 1.00 96.06 115 GLU A CA 1
ATOM 890 C C . GLU A 1 115 ? -1.203 -4.216 10.727 1.00 96.06 115 GLU A C 1
ATOM 892 O O . GLU A 1 115 ? -0.230 -3.449 10.828 1.00 96.06 115 GLU A O 1
ATOM 897 N N . PHE A 1 116 ? -2.261 -4.113 11.517 1.00 92.56 116 PHE A N 1
ATOM 898 C CA . PHE A 1 116 ? -2.400 -3.112 12.562 1.00 92.56 116 PHE A CA 1
ATOM 899 C C . PHE A 1 116 ? -3.102 -3.693 13.788 1.00 92.56 116 PHE A C 1
ATOM 901 O O . PHE A 1 116 ? -3.882 -4.637 13.707 1.00 92.56 116 PHE A O 1
ATOM 908 N N . SER A 1 117 ? -2.821 -3.097 14.941 1.00 87.19 117 SER A N 1
ATOM 909 C CA . SER A 1 117 ? -3.508 -3.392 16.193 1.00 87.19 117 SER A CA 1
ATOM 910 C C . SER A 1 117 ? -4.044 -2.102 16.795 1.00 87.19 117 SER A C 1
ATOM 912 O O . SER A 1 117 ? -3.333 -1.097 16.888 1.00 87.19 117 SER A O 1
ATOM 914 N N . ASP A 1 118 ? -5.319 -2.126 17.181 1.00 80.50 118 ASP A N 1
ATOM 915 C CA . ASP A 1 118 ? -6.068 -0.974 17.681 1.00 80.50 118 ASP A CA 1
ATOM 916 C C . ASP A 1 118 ? -5.935 0.252 16.754 1.00 80.50 118 ASP A C 1
ATOM 918 O O . ASP A 1 118 ? -6.592 0.341 15.725 1.00 80.50 118 ASP A O 1
ATOM 922 N N . VAL A 1 119 ? -5.048 1.188 17.105 1.00 80.75 119 VAL A N 1
ATOM 923 C CA . VAL A 1 119 ? -4.813 2.461 16.405 1.00 80.75 119 VAL A CA 1
ATOM 924 C C . VAL A 1 119 ? -3.391 2.579 15.850 1.00 80.75 119 VAL A C 1
ATOM 926 O O . VAL A 1 119 ? -2.889 3.682 15.639 1.00 80.75 119 VAL A O 1
ATOM 929 N N . LYS A 1 120 ? -2.672 1.465 15.678 1.00 86.81 120 LYS A N 1
ATOM 930 C CA . LYS A 1 120 ? -1.266 1.497 15.268 1.00 86.81 120 LYS A CA 1
ATOM 931 C C . LYS A 1 120 ? -0.946 0.469 14.194 1.00 86.81 120 LYS A C 1
ATOM 933 O O . LYS A 1 120 ? -1.094 -0.731 14.391 1.00 86.81 120 LYS A O 1
ATOM 938 N N . VAL A 1 121 ? -0.357 0.956 13.105 1.00 91.62 121 VAL A N 1
ATOM 939 C CA . VAL A 1 121 ? 0.216 0.113 12.051 1.00 91.62 121 VAL A CA 1
ATOM 940 C C . VAL A 1 121 ? 1.477 -0.588 12.562 1.00 91.62 121 VAL A C 1
ATOM 942 O O . VAL A 1 121 ? 2.448 0.064 12.970 1.00 91.62 121 VAL A O 1
ATOM 945 N N . GLU A 1 122 ? 1.467 -1.918 12.534 1.00 92.81 122 GLU A N 1
ATOM 946 C CA . GLU A 1 122 ? 2.563 -2.770 13.000 1.00 92.81 122 GLU A CA 1
ATOM 947 C C . GLU A 1 122 ? 3.528 -3.109 11.867 1.00 92.81 122 GLU A C 1
ATOM 949 O O . GLU A 1 122 ? 4.743 -2.913 11.999 1.00 92.81 122 GLU A O 1
ATOM 954 N N . SER A 1 123 ? 2.984 -3.578 10.746 1.00 93.44 123 SER A N 1
ATOM 955 C CA . SER A 1 123 ? 3.747 -4.048 9.596 1.00 93.44 123 SER A CA 1
ATOM 956 C C . SER A 1 123 ? 3.133 -3.522 8.297 1.00 93.44 123 SER A C 1
ATOM 958 O O . SER A 1 123 ? 1.930 -3.291 8.202 1.00 93.44 123 SER A O 1
ATOM 960 N N . VAL A 1 124 ? 3.988 -3.252 7.308 1.00 95.88 124 VAL A N 1
ATOM 961 C CA . VAL A 1 124 ? 3.572 -2.856 5.958 1.00 95.88 124 VAL A CA 1
ATOM 962 C C . VAL A 1 124 ? 4.506 -3.515 4.961 1.00 95.88 124 VAL A C 1
ATOM 964 O O . VAL A 1 124 ? 5.706 -3.208 4.941 1.00 95.88 124 VAL A O 1
ATOM 967 N N . ASP A 1 125 ? 3.943 -4.363 4.114 1.00 96.50 125 ASP A N 1
ATOM 968 C CA . ASP A 1 125 ? 4.631 -4.994 2.997 1.00 96.50 125 ASP A CA 1
ATOM 969 C C . ASP A 1 125 ? 3.996 -4.556 1.675 1.00 96.50 125 ASP A C 1
ATOM 971 O O . ASP A 1 125 ? 2.777 -4.469 1.551 1.00 96.50 125 ASP A O 1
ATOM 975 N N . VAL A 1 126 ? 4.830 -4.242 0.689 1.00 96.12 126 VAL A N 1
ATOM 976 C CA . VAL A 1 126 ? 4.396 -3.863 -0.661 1.00 96.12 126 VAL A CA 1
ATOM 977 C C . VAL A 1 126 ? 5.160 -4.723 -1.648 1.00 96.12 126 VAL A C 1
ATOM 979 O O . VAL A 1 126 ? 6.394 -4.787 -1.590 1.00 96.12 126 VAL A O 1
ATOM 982 N N . GLU A 1 127 ? 4.433 -5.350 -2.571 1.00 93.62 127 GLU A N 1
ATOM 983 C CA . GLU A 1 127 ? 4.993 -6.258 -3.570 1.00 93.62 127 GLU A CA 1
ATOM 984 C C . GLU A 1 127 ? 6.153 -5.579 -4.333 1.00 93.62 127 GLU A C 1
ATOM 986 O O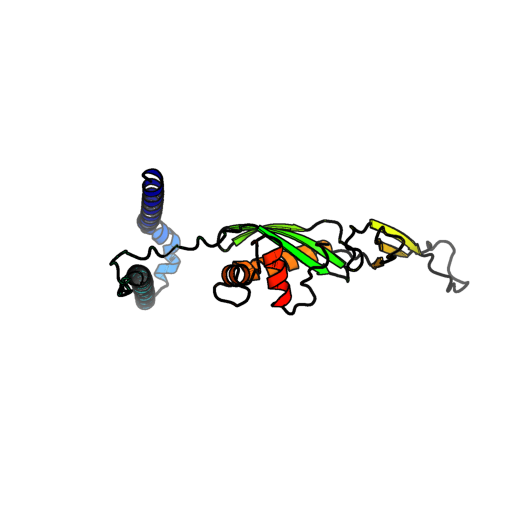 . GLU A 1 127 ? 6.089 -4.416 -4.728 1.00 93.62 127 GLU A O 1
ATOM 991 N N . LEU A 1 128 ? 7.262 -6.297 -4.548 1.00 90.31 128 LEU A N 1
ATOM 992 C CA . LEU A 1 128 ? 8.465 -5.756 -5.216 1.00 90.31 128 LEU A CA 1
ATOM 993 C C . LEU A 1 128 ? 8.292 -5.546 -6.730 1.00 90.31 128 LEU A C 1
ATOM 995 O O . LEU A 1 128 ? 9.190 -5.018 -7.409 1.00 90.31 128 LEU A O 1
ATOM 999 N N . THR A 1 129 ? 7.182 -6.035 -7.260 1.00 92.56 129 THR A N 1
ATOM 1000 C CA . THR A 1 129 ? 6.785 -6.001 -8.660 1.00 92.56 129 THR A CA 1
ATOM 1001 C C . THR A 1 129 ? 5.429 -5.315 -8.741 1.00 92.56 129 THR A C 1
ATOM 1003 O O . THR A 1 129 ? 4.493 -5.787 -8.100 1.00 92.56 129 THR A O 1
ATOM 1006 N N . PRO A 1 130 ? 5.307 -4.218 -9.503 1.00 93.94 130 PRO A N 1
ATOM 1007 C CA . PRO A 1 130 ? 4.021 -3.588 -9.707 1.00 93.94 130 PRO A CA 1
ATOM 1008 C C . PRO A 1 130 ? 3.122 -4.474 -10.568 1.00 93.94 130 PRO A C 1
ATOM 1010 O O . PRO A 1 130 ? 3.584 -5.354 -11.306 1.00 93.94 130 PRO A O 1
ATOM 1013 N N . ARG A 1 131 ? 1.831 -4.181 -10.509 1.00 93.88 131 ARG A N 1
ATOM 1014 C CA . ARG A 1 131 ? 0.809 -4.705 -11.400 1.00 93.88 131 ARG A CA 1
ATOM 1015 C C . ARG A 1 131 ? 0.512 -3.685 -12.485 1.00 93.88 131 ARG A C 1
ATOM 1017 O O . ARG A 1 131 ? 0.554 -2.474 -12.265 1.00 93.88 131 ARG A O 1
ATOM 1024 N N . CYS A 1 132 ? 0.256 -4.193 -13.679 1.00 91.88 132 CYS A N 1
ATOM 1025 C CA . CYS A 1 132 ? -0.156 -3.355 -14.790 1.00 91.88 132 CYS A CA 1
ATOM 1026 C C . CYS A 1 132 ? -1.543 -2.760 -14.500 1.00 91.88 132 CYS A C 1
ATOM 1028 O O . CYS A 1 132 ? -2.437 -3.528 -14.155 1.00 91.88 132 CYS A O 1
ATOM 1030 N N . PRO A 1 133 ? -1.753 -1.448 -14.675 1.00 89.31 133 PRO A N 1
ATOM 1031 C CA . PRO A 1 133 ? -3.053 -0.824 -14.413 1.00 89.31 133 PRO A CA 1
ATOM 1032 C C . PRO A 1 133 ? -4.170 -1.355 -15.331 1.00 89.31 133 PRO A C 1
ATOM 1034 O O . PRO A 1 133 ? -5.317 -1.454 -14.912 1.00 89.31 133 PRO A O 1
ATOM 1037 N N . ASP A 1 134 ? -3.834 -1.766 -16.560 1.00 90.00 134 ASP A N 1
ATOM 1038 C CA . ASP A 1 134 ? -4.817 -2.239 -17.542 1.00 90.00 134 ASP A CA 1
ATOM 1039 C C . ASP A 1 134 ? -5.167 -3.726 -17.359 1.00 90.00 134 ASP A C 1
ATOM 1041 O O . ASP A 1 134 ? -6.334 -4.116 -17.365 1.00 90.00 134 ASP A O 1
ATOM 1045 N N . CYS A 1 135 ? -4.131 -4.570 -17.249 1.00 89.56 135 CYS A N 1
ATOM 1046 C CA . CYS A 1 135 ? -4.234 -6.035 -17.284 1.00 89.56 135 CYS A CA 1
ATOM 1047 C C . CYS A 1 135 ? -4.161 -6.677 -15.883 1.00 89.56 135 CYS A C 1
ATOM 1049 O O . CYS A 1 135 ? -4.387 -7.879 -15.757 1.00 89.56 135 CYS A O 1
ATOM 1051 N N . GLN A 1 136 ? -3.762 -5.910 -14.858 1.00 90.75 136 GLN A N 1
ATOM 1052 C CA . GLN A 1 136 ? -3.592 -6.289 -13.439 1.00 90.75 136 GLN A CA 1
ATOM 1053 C C . GLN A 1 136 ? -2.622 -7.451 -13.154 1.00 90.75 136 GLN A C 1
ATOM 1055 O O . GLN A 1 136 ? -2.398 -7.842 -12.003 1.00 90.75 136 GLN A O 1
ATOM 1060 N N . LYS A 1 137 ? -1.951 -7.952 -14.198 1.00 91.06 137 LYS A N 1
ATOM 1061 C CA . LYS A 1 137 ? -0.863 -8.930 -14.109 1.00 91.06 137 LYS A CA 1
ATOM 1062 C C . LYS A 1 137 ? 0.412 -8.286 -13.576 1.00 91.06 137 LYS A C 1
ATOM 1064 O O . LYS A 1 137 ? 0.706 -7.119 -13.846 1.00 91.06 137 LYS A O 1
ATOM 1069 N N . GLU A 1 138 ? 1.194 -9.090 -12.863 1.00 91.81 138 GLU A N 1
ATOM 1070 C CA . GLU A 1 138 ? 2.525 -8.715 -12.390 1.00 91.81 138 GLU A CA 1
ATOM 1071 C C . GLU A 1 138 ? 3.439 -8.364 -13.566 1.00 91.81 138 GLU A C 1
ATOM 1073 O O . GLU A 1 138 ? 3.573 -9.124 -14.528 1.00 91.81 138 GLU A O 1
ATOM 1078 N N . MET A 1 139 ? 4.074 -7.199 -13.491 1.00 91.19 139 MET A N 1
ATOM 1079 C CA . MET A 1 139 ? 4.935 -6.702 -14.556 1.00 91.19 139 MET A CA 1
ATOM 1080 C C . MET A 1 139 ? 6.341 -7.298 -14.474 1.00 91.19 139 MET A C 1
ATOM 1082 O O . MET A 1 139 ? 6.900 -7.523 -13.395 1.00 91.19 139 MET A O 1
ATOM 1086 N N . THR A 1 140 ? 6.973 -7.481 -15.631 1.00 90.56 140 THR A N 1
ATOM 1087 C CA . THR A 1 140 ? 8.347 -7.980 -15.734 1.00 90.56 140 THR A CA 1
ATOM 1088 C C . THR A 1 140 ? 9.350 -6.835 -15.853 1.00 90.56 140 THR A C 1
ATOM 1090 O O . THR A 1 140 ? 9.059 -5.750 -16.360 1.00 90.56 140 THR A O 1
ATOM 1093 N N . ARG A 1 141 ? 10.566 -7.064 -15.340 1.00 89.44 141 ARG A N 1
ATOM 1094 C CA . ARG A 1 141 ? 11.668 -6.096 -15.415 1.00 89.44 141 ARG A CA 1
ATOM 1095 C C . ARG A 1 141 ? 12.427 -6.292 -16.716 1.00 89.44 141 ARG A C 1
ATOM 1097 O O . ARG A 1 141 ? 13.121 -7.295 -16.864 1.00 89.44 141 ARG A O 1
ATOM 1104 N N . GLU A 1 142 ? 12.419 -5.280 -17.571 1.00 82.31 142 GLU A N 1
ATOM 1105 C CA . GLU A 1 142 ? 13.247 -5.259 -18.773 1.00 82.31 142 GLU A CA 1
ATOM 1106 C C . GLU A 1 142 ? 14.297 -4.146 -18.727 1.00 82.31 142 GLU A C 1
ATOM 1108 O O . GLU A 1 142 ? 14.141 -3.091 -18.096 1.00 82.31 142 GLU A O 1
ATOM 1113 N N . SER A 1 143 ? 15.422 -4.397 -19.392 1.00 75.88 143 SER A N 1
ATOM 1114 C CA . SER A 1 143 ? 16.449 -3.391 -19.635 1.00 75.88 143 SER A CA 1
ATOM 1115 C C . SER A 1 143 ? 17.025 -3.570 -21.027 1.00 75.88 143 SER A C 1
ATOM 1117 O O . SER A 1 143 ? 17.519 -4.650 -21.343 1.00 75.88 143 SER A O 1
ATOM 1119 N N . TYR A 1 144 ? 17.012 -2.506 -21.825 1.00 69.75 144 TYR A N 1
ATOM 1120 C CA . TYR A 1 144 ? 17.605 -2.501 -23.158 1.00 69.75 144 TYR A CA 1
ATOM 1121 C C . TYR A 1 144 ? 18.523 -1.293 -23.336 1.00 69.75 144 TYR A C 1
ATOM 1123 O O . TYR A 1 144 ? 18.307 -0.213 -22.773 1.00 69.75 144 TYR A O 1
ATOM 1131 N N . GLU A 1 145 ? 19.586 -1.491 -24.109 1.00 68.56 145 GLU A N 1
ATOM 1132 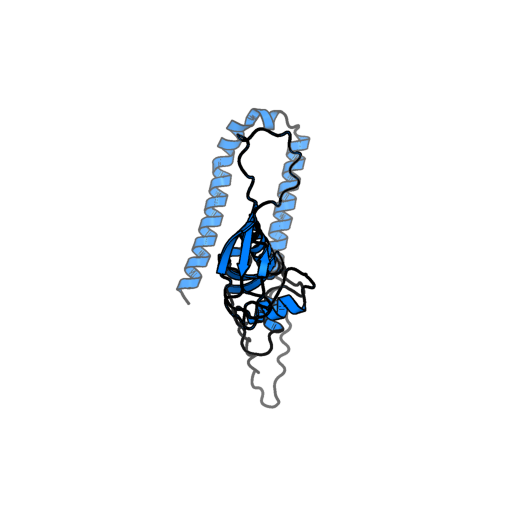C CA . GLU A 1 145 ? 20.538 -0.440 -24.442 1.00 68.56 145 GLU A CA 1
ATOM 1133 C C . GLU A 1 145 ? 20.093 0.269 -25.716 1.00 68.56 145 GLU A C 1
ATOM 1135 O O . GLU A 1 145 ? 19.964 -0.343 -26.776 1.00 68.56 145 GLU A O 1
ATOM 1140 N N . LEU A 1 146 ? 19.876 1.579 -25.627 1.00 57.88 146 LEU A N 1
ATOM 1141 C CA . LEU A 1 146 ? 19.697 2.399 -26.816 1.00 57.88 146 LEU A CA 1
ATOM 1142 C C . LEU A 1 146 ? 21.071 2.883 -27.289 1.00 57.88 146 LEU A C 1
ATOM 1144 O O . LEU A 1 146 ? 21.758 3.591 -26.537 1.00 57.88 146 LEU A O 1
ATOM 1148 N N . PRO A 1 147 ? 21.483 2.559 -28.529 1.00 54.38 147 PRO A N 1
ATOM 1149 C CA . PRO A 1 147 ? 22.644 3.199 -29.119 1.00 54.38 147 PRO A CA 1
ATOM 1150 C C . PRO A 1 147 ? 22.333 4.689 -29.264 1.00 54.38 147 PRO A C 1
ATOM 1152 O O . PRO A 1 147 ? 21.375 5.078 -29.934 1.00 54.38 147 PRO A O 1
ATOM 1155 N N . THR A 1 148 ? 23.133 5.549 -28.632 1.00 57.44 148 THR A N 1
ATOM 1156 C CA . THR A 1 148 ? 23.009 6.991 -28.850 1.00 57.44 148 THR A CA 1
ATOM 1157 C C . THR A 1 148 ? 23.415 7.293 -30.294 1.00 57.44 148 THR A C 1
ATOM 1159 O O . THR A 1 148 ? 24.572 7.173 -30.700 1.00 57.44 148 THR A O 1
ATOM 1162 N N . GLY A 1 149 ? 22.421 7.605 -31.125 1.00 52.44 149 GLY A N 1
ATOM 1163 C CA . GLY A 1 149 ? 22.611 7.881 -32.542 1.00 52.44 149 GLY A CA 1
ATOM 1164 C C . GLY A 1 149 ? 23.514 9.094 -32.776 1.00 52.44 149 GLY A C 1
ATOM 1165 O O . GLY A 1 149 ? 23.165 10.220 -32.441 1.00 52.44 149 GLY A O 1
ATOM 1166 N N . ARG A 1 150 ? 24.683 8.833 -33.372 1.00 48.28 150 ARG A N 1
ATOM 1167 C CA . ARG A 1 150 ? 25.473 9.675 -34.294 1.00 48.28 150 ARG A CA 1
ATOM 1168 C C . ARG A 1 150 ? 24.946 11.106 -34.546 1.00 48.28 150 ARG A C 1
ATOM 1170 O O . ARG A 1 150 ? 24.386 11.408 -35.591 1.00 48.28 150 ARG A O 1
ATOM 1177 N N . GLY A 1 151 ? 25.315 12.022 -33.656 1.00 44.12 151 GLY A N 1
ATOM 1178 C CA . GLY A 1 151 ? 25.602 13.429 -33.970 1.00 44.12 151 GLY A CA 1
ATOM 1179 C C . GLY A 1 151 ? 27.115 13.669 -33.945 1.00 44.12 151 GLY A C 1
ATOM 1180 O O . GLY A 1 151 ? 27.613 14.519 -33.212 1.00 44.12 151 GLY A O 1
ATOM 1181 N N . GLY A 1 152 ? 27.878 12.810 -34.627 1.00 45.50 152 GLY A N 1
ATOM 1182 C CA . GLY A 1 152 ? 29.336 12.812 -34.567 1.00 45.50 152 GLY A CA 1
ATOM 1183 C C . GLY A 1 152 ? 29.926 13.981 -35.345 1.00 45.50 152 GLY A C 1
ATOM 1184 O O . GLY A 1 152 ? 30.007 13.928 -36.567 1.00 45.50 152 GLY A O 1
ATOM 1185 N N . ASN A 1 153 ? 30.391 15.009 -34.637 1.00 51.03 153 ASN A N 1
ATOM 1186 C CA . ASN A 1 153 ? 31.381 15.937 -35.173 1.00 51.03 153 ASN A CA 1
ATOM 1187 C C . ASN A 1 153 ? 32.645 15.113 -35.530 1.00 51.03 153 ASN A C 1
ATOM 1189 O O . ASN A 1 153 ? 33.208 14.491 -34.623 1.00 51.03 153 ASN A O 1
ATOM 1193 N N . PRO A 1 154 ? 33.090 15.062 -36.802 1.00 51.38 154 PRO A N 1
ATOM 1194 C CA . PRO A 1 154 ? 34.135 14.142 -37.277 1.00 51.38 154 PRO A CA 1
ATOM 1195 C C . PRO A 1 154 ? 35.532 14.351 -36.660 1.00 51.38 154 PRO A C 1
ATOM 1197 O O . PRO A 1 154 ? 36.450 13.596 -36.958 1.00 51.38 154 PRO A O 1
ATOM 1200 N N . TYR A 1 155 ? 35.703 15.330 -35.766 1.00 53.94 155 TYR A N 1
ATOM 1201 C CA . TYR A 1 155 ? 36.980 15.667 -35.129 1.00 53.94 155 TYR A CA 1
ATOM 1202 C C . TYR A 1 155 ? 37.170 15.140 -33.692 1.00 53.94 155 TYR A C 1
ATOM 1204 O O . TYR A 1 155 ? 38.159 15.491 -33.046 1.00 53.94 155 TYR A O 1
ATOM 1212 N N . LYS A 1 156 ? 36.268 14.310 -33.141 1.00 50.59 156 LYS A N 1
ATOM 1213 C CA . LYS A 1 156 ? 36.441 13.759 -31.778 1.00 50.59 156 LYS A CA 1
ATOM 1214 C C . LYS A 1 156 ? 37.050 12.348 -31.785 1.00 50.59 156 LYS A C 1
ATOM 1216 O O . LYS A 1 156 ? 36.462 11.400 -32.283 1.00 50.59 156 LYS A O 1
ATOM 1221 N N . SER A 1 157 ? 38.242 12.279 -31.189 1.00 48.41 157 SER A N 1
ATOM 1222 C CA . SER A 1 157 ? 39.154 11.141 -30.989 1.00 48.41 157 SER A CA 1
ATOM 1223 C C . SER A 1 157 ? 38.491 9.768 -30.704 1.00 48.41 157 SER A C 1
ATOM 1225 O O . SER A 1 157 ? 37.552 9.713 -29.906 1.00 48.41 157 SER A O 1
ATOM 1227 N N . PRO A 1 158 ? 39.021 8.651 -31.254 1.00 52.09 158 PRO A N 1
ATOM 1228 C CA . PRO A 1 158 ? 38.432 7.300 -31.193 1.00 52.09 158 PRO A CA 1
ATOM 1229 C C . PRO A 1 158 ? 38.503 6.602 -29.819 1.00 52.09 158 PRO A C 1
ATOM 1231 O O . PRO A 1 158 ? 38.094 5.454 -29.694 1.00 52.09 158 PRO A O 1
ATOM 1234 N N . LEU A 1 159 ? 39.004 7.274 -28.778 1.00 52.75 159 LEU A N 1
ATOM 1235 C CA . LEU A 1 159 ? 39.169 6.719 -27.424 1.00 52.75 159 LEU A CA 1
ATOM 1236 C C . LEU A 1 159 ? 38.020 7.062 -26.459 1.00 52.75 159 LEU A C 1
ATOM 1238 O O . LEU A 1 159 ? 38.097 6.746 -25.274 1.00 52.75 159 LEU A O 1
ATOM 1242 N N . ARG A 1 160 ? 36.962 7.741 -26.921 1.00 52.56 160 ARG A N 1
ATOM 1243 C CA . ARG A 1 160 ? 35.830 8.123 -26.065 1.00 52.56 160 ARG A CA 1
ATOM 1244 C C . ARG A 1 160 ? 34.709 7.092 -26.230 1.00 52.56 160 ARG A C 1
ATOM 1246 O O . ARG A 1 160 ? 34.076 7.050 -27.280 1.00 52.56 160 ARG A O 1
ATOM 1253 N N . GLY A 1 161 ? 34.528 6.246 -25.211 1.00 51.88 161 GLY A N 1
ATOM 1254 C CA . GLY A 1 161 ? 33.549 5.155 -25.192 1.00 51.88 161 GLY A CA 1
ATOM 1255 C C . GLY A 1 161 ? 32.162 5.597 -25.661 1.00 51.88 161 GLY A C 1
ATOM 1256 O O . GLY A 1 161 ? 31.705 6.690 -25.324 1.00 51.88 161 GLY A O 1
ATOM 1257 N N . GLN A 1 162 ? 31.518 4.754 -26.470 1.00 53.25 162 GLN A N 1
ATOM 1258 C CA . GLN A 1 162 ? 30.123 4.939 -26.857 1.00 53.25 162 GLN A CA 1
ATOM 1259 C C . GLN A 1 162 ? 29.275 4.991 -25.583 1.00 53.25 162 GLN A C 1
ATOM 1261 O O . GLN A 1 162 ? 29.226 4.027 -24.828 1.00 53.25 162 GLN A O 1
ATOM 1266 N N . SER A 1 163 ? 28.633 6.125 -25.323 1.00 55.47 163 SER A N 1
ATOM 1267 C CA . SER A 1 163 ? 27.646 6.233 -24.254 1.00 55.47 163 SER A CA 1
ATOM 1268 C C . SER A 1 163 ? 26.379 5.496 -24.689 1.00 55.47 163 SER A C 1
ATOM 1270 O O . SER A 1 163 ? 25.652 5.994 -25.550 1.00 55.47 163 SER A O 1
ATOM 1272 N N . SER A 1 164 ? 26.114 4.310 -24.146 1.00 58.16 164 SER A N 1
ATOM 1273 C CA . SER A 1 164 ? 24.789 3.687 -24.217 1.00 58.16 164 SER A CA 1
ATOM 1274 C C . SER A 1 164 ? 23.909 4.256 -23.102 1.00 58.16 164 SER A C 1
ATOM 1276 O O . SER A 1 164 ? 24.381 4.532 -21.998 1.00 58.16 164 SER A O 1
ATOM 1278 N N . ILE A 1 165 ? 22.628 4.491 -23.394 1.00 62.50 165 ILE A N 1
ATOM 1279 C CA . ILE A 1 165 ? 21.629 4.770 -22.355 1.00 62.50 165 ILE A CA 1
ATOM 1280 C C . ILE A 1 165 ? 20.872 3.466 -22.134 1.00 62.50 165 ILE A C 1
ATOM 1282 O O . ILE A 1 165 ? 20.166 3.003 -23.032 1.00 62.50 165 ILE A O 1
ATOM 1286 N N . THR A 1 166 ? 21.019 2.869 -20.953 1.00 69.69 166 THR A N 1
ATOM 1287 C CA . THR A 1 166 ? 20.187 1.737 -20.536 1.00 69.69 166 THR A CA 1
ATOM 1288 C C . THR A 1 166 ? 18.841 2.278 -20.072 1.00 69.69 166 THR A C 1
ATOM 1290 O O . THR A 1 166 ? 18.768 2.932 -19.029 1.00 69.69 166 THR A O 1
ATOM 1293 N N . ARG A 1 167 ? 17.769 2.012 -20.823 1.00 77.06 167 ARG A N 1
ATOM 1294 C CA . ARG A 1 167 ? 16.411 2.249 -20.320 1.00 77.06 167 ARG A CA 1
ATOM 1295 C C . ARG A 1 167 ? 15.970 1.030 -19.531 1.00 77.06 167 ARG A C 1
ATOM 1297 O O . ARG A 1 167 ? 16.135 -0.100 -19.982 1.00 77.06 167 ARG A O 1
ATOM 1304 N N . LYS A 1 168 ? 15.453 1.273 -18.332 1.00 87.94 168 LYS A N 1
ATOM 1305 C CA . LYS A 1 168 ? 14.856 0.256 -17.470 1.00 87.94 168 LYS A CA 1
ATOM 1306 C C . LYS A 1 168 ? 13.350 0.435 -17.575 1.00 87.94 168 LYS A C 1
ATOM 1308 O O . LYS A 1 168 ? 12.877 1.547 -17.370 1.00 87.94 168 LYS A O 1
ATOM 1313 N N . LYS A 1 169 ? 12.624 -0.633 -17.880 1.00 90.50 169 LYS A N 1
ATOM 1314 C CA . LYS A 1 169 ? 11.170 -0.601 -18.029 1.00 90.50 169 LYS A CA 1
ATOM 1315 C C . LYS A 1 169 ? 10.496 -1.711 -17.242 1.00 90.50 169 LYS A C 1
ATOM 1317 O O . LYS A 1 169 ? 11.118 -2.732 -16.933 1.00 90.50 169 LYS A O 1
ATOM 1322 N N . TRP A 1 170 ? 9.234 -1.469 -16.937 1.00 92.00 170 TRP A N 1
ATOM 1323 C CA . TRP A 1 170 ? 8.257 -2.479 -16.580 1.00 92.00 170 TRP A CA 1
ATOM 1324 C C . TRP A 1 170 ? 7.421 -2.804 -17.813 1.00 92.00 170 TRP A C 1
ATOM 1326 O O . TRP A 1 170 ? 7.049 -1.894 -18.555 1.00 92.00 170 TRP A O 1
ATOM 1336 N N . VAL A 1 171 ? 7.139 -4.084 -18.037 1.00 92.00 171 VAL A N 1
ATOM 1337 C CA . VAL A 1 171 ? 6.374 -4.565 -19.197 1.00 92.00 171 VAL A CA 1
ATOM 1338 C C . VAL A 1 171 ? 5.261 -5.498 -18.702 1.00 92.00 171 VAL A C 1
ATOM 1340 O O . VAL A 1 171 ? 5.547 -6.398 -17.908 1.00 92.00 171 VAL A O 1
ATOM 1343 N N . CYS A 1 172 ? 3.995 -5.275 -19.103 1.00 91.56 172 CYS A N 1
ATOM 1344 C CA . CYS A 1 172 ? 2.927 -6.263 -18.853 1.00 91.56 172 CYS A CA 1
ATOM 1345 C C . CYS A 1 172 ? 3.294 -7.522 -19.664 1.00 91.56 172 CYS A C 1
ATOM 1347 O O . CYS A 1 172 ? 3.571 -7.411 -20.857 1.00 91.56 172 CYS A O 1
ATOM 1349 N N . PRO A 1 173 ? 3.315 -8.716 -19.047 1.00 88.88 173 PRO A N 1
ATOM 1350 C CA . PRO A 1 173 ? 3.652 -9.963 -19.737 1.00 88.88 173 PRO A CA 1
ATOM 1351 C C . PRO A 1 173 ? 2.570 -10.417 -20.729 1.00 88.88 173 PRO A C 1
ATOM 1353 O O . PRO A 1 173 ? 2.727 -11.447 -21.375 1.00 88.88 173 PRO A O 1
ATOM 1356 N N . ASP A 1 174 ? 1.444 -9.705 -20.789 1.00 89.44 174 ASP A N 1
ATOM 1357 C CA . ASP A 1 174 ? 0.365 -9.963 -21.727 1.00 89.44 174 ASP A CA 1
ATOM 1358 C C . ASP A 1 174 ? 0.600 -9.205 -23.032 1.00 89.44 174 ASP A C 1
ATOM 1360 O O . ASP A 1 174 ? 0.511 -7.972 -23.071 1.00 89.44 174 ASP A O 1
ATOM 1364 N N . ASP A 1 175 ? 0.879 -9.958 -24.094 1.00 83.06 175 ASP A N 1
ATOM 1365 C CA . ASP A 1 175 ? 1.118 -9.422 -25.434 1.00 83.06 175 ASP A CA 1
ATOM 1366 C C . ASP A 1 175 ? -0.102 -8.655 -25.978 1.00 83.06 175 ASP A C 1
ATOM 1368 O O . ASP A 1 175 ? 0.071 -7.714 -26.754 1.00 83.06 175 ASP A O 1
ATOM 1372 N N . ASP A 1 176 ? -1.321 -9.003 -25.542 1.00 89.69 176 ASP A N 1
ATOM 1373 C CA . ASP A 1 176 ? -2.550 -8.314 -25.957 1.00 89.69 176 ASP A CA 1
ATOM 1374 C C . ASP A 1 176 ? -2.709 -6.944 -25.271 1.00 89.69 176 ASP A C 1
ATOM 1376 O O . ASP A 1 176 ? -3.349 -6.044 -25.818 1.00 89.69 176 ASP A O 1
ATOM 1380 N N . CYS A 1 177 ? -2.112 -6.761 -24.087 1.00 89.75 177 CYS A N 1
ATOM 1381 C CA . CYS A 1 177 ? -2.132 -5.493 -23.356 1.00 89.75 177 CYS A CA 1
ATOM 1382 C C . CYS A 1 177 ? -1.024 -4.551 -23.839 1.00 89.75 177 CYS A C 1
ATOM 1384 O O . CYS A 1 177 ? -1.274 -3.379 -24.118 1.00 89.75 177 CYS A O 1
ATOM 1386 N N . GLY A 1 178 ? 0.215 -5.047 -23.930 1.00 86.00 178 GLY A N 1
ATOM 1387 C CA . GLY A 1 178 ? 1.360 -4.272 -24.421 1.00 86.00 178 GLY A CA 1
ATOM 1388 C C . GLY A 1 178 ? 1.748 -3.052 -23.569 1.00 86.00 178 GLY A C 1
ATOM 1389 O O . GLY A 1 178 ? 2.561 -2.237 -24.011 1.00 86.00 178 GLY A O 1
ATOM 1390 N N . TYR A 1 179 ? 1.191 -2.906 -22.363 1.00 90.19 179 TYR A N 1
ATOM 1391 C CA . TYR A 1 179 ? 1.480 -1.784 -21.473 1.00 90.19 179 TYR A CA 1
ATOM 1392 C C . TYR A 1 179 ? 2.947 -1.796 -21.014 1.00 90.19 179 TYR A C 1
ATOM 1394 O O . TYR A 1 179 ? 3.473 -2.821 -20.562 1.00 90.19 179 TYR A O 1
ATOM 1402 N N . THR A 1 180 ? 3.614 -0.639 -21.088 1.00 90.19 180 THR A N 1
ATOM 1403 C CA . THR A 1 180 ? 4.982 -0.460 -20.579 1.00 90.19 180 THR A CA 1
ATOM 1404 C C . THR A 1 180 ? 5.116 0.849 -19.822 1.00 90.19 180 THR A C 1
ATOM 1406 O O . THR A 1 180 ? 4.663 1.876 -20.320 1.00 90.19 180 THR A O 1
ATOM 1409 N N . ALA A 1 181 ? 5.847 0.826 -18.710 1.00 90.94 181 ALA A N 1
ATOM 1410 C CA . ALA A 1 181 ? 6.154 2.007 -17.908 1.00 90.94 181 ALA A CA 1
ATOM 1411 C C . ALA A 1 181 ? 7.663 2.132 -17.667 1.00 90.94 181 ALA A C 1
ATOM 1413 O O . ALA A 1 181 ? 8.408 1.142 -17.698 1.00 90.94 181 ALA A O 1
ATOM 1414 N N . ASP A 1 182 ? 8.138 3.355 -17.435 1.00 90.31 182 ASP A N 1
ATOM 1415 C CA . ASP A 1 182 ? 9.538 3.592 -17.095 1.00 90.31 182 ASP A CA 1
ATOM 1416 C C . ASP A 1 182 ? 9.824 3.152 -15.647 1.00 90.31 182 ASP A C 1
ATOM 1418 O O . ASP A 1 182 ? 9.083 3.438 -14.703 1.00 90.31 182 ASP A O 1
ATOM 1422 N N . ARG A 1 183 ? 10.930 2.420 -15.469 1.00 88.44 183 ARG A N 1
ATOM 1423 C CA . ARG A 1 183 ? 11.366 1.915 -14.164 1.00 88.44 183 ARG A CA 1
ATOM 1424 C C . ARG A 1 183 ? 12.397 2.854 -13.561 1.00 88.44 183 ARG A C 1
ATOM 1426 O O . ARG A 1 183 ? 13.590 2.786 -13.886 1.00 88.44 183 ARG A O 1
ATOM 1433 N N . GLU A 1 184 ? 11.939 3.670 -12.628 1.00 87.94 184 GLU A N 1
ATOM 1434 C CA . GLU A 1 184 ? 12.766 4.620 -11.898 1.00 87.94 184 GLU A CA 1
ATOM 1435 C C . GLU A 1 184 ? 13.244 4.050 -10.558 1.00 87.94 184 GLU A C 1
ATOM 1437 O O . GLU A 1 184 ? 12.659 3.139 -9.966 1.00 87.94 184 GLU A O 1
ATOM 1442 N N . SER A 1 185 ? 14.368 4.568 -10.067 1.00 85.62 185 SER A N 1
ATOM 1443 C CA . SER A 1 185 ? 14.840 4.230 -8.726 1.00 85.62 185 SER A CA 1
ATOM 1444 C C . SER A 1 185 ? 13.949 4.889 -7.678 1.00 85.62 185 SER A C 1
ATOM 1446 O O . SER A 1 185 ? 13.777 6.101 -7.718 1.00 85.62 185 SER A O 1
ATOM 1448 N N . GLY A 1 186 ? 13.473 4.116 -6.702 1.00 89.88 186 GLY A N 1
ATOM 1449 C CA . GLY A 1 186 ? 12.727 4.641 -5.554 1.00 89.88 186 GLY A CA 1
ATOM 1450 C C . GLY A 1 186 ? 11.209 4.484 -5.636 1.00 89.88 186 GLY A C 1
ATOM 1451 O O . GLY A 1 186 ? 10.573 4.610 -4.598 1.00 89.88 186 GLY A O 1
ATOM 1452 N N . GLN A 1 187 ? 10.645 4.106 -6.793 1.00 93.56 187 GLN A N 1
ATOM 1453 C CA . GLN A 1 187 ? 9.194 3.903 -6.966 1.00 93.56 187 GLN A CA 1
ATOM 1454 C C . GLN A 1 187 ? 8.602 2.941 -5.923 1.00 93.56 187 GLN A C 1
ATOM 1456 O O . GLN A 1 187 ? 7.592 3.247 -5.306 1.00 93.56 187 GLN A O 1
ATOM 1461 N N . HIS A 1 188 ? 9.272 1.813 -5.657 1.00 93.94 188 HIS A N 1
ATOM 1462 C CA . HIS A 1 188 ? 8.830 0.855 -4.633 1.00 93.94 188 HIS A CA 1
ATOM 1463 C C . HIS A 1 188 ? 8.834 1.457 -3.218 1.00 93.94 188 HIS A C 1
ATOM 1465 O O . HIS A 1 188 ? 7.867 1.316 -2.478 1.00 93.94 188 HIS A O 1
ATOM 1471 N N . SER A 1 189 ? 9.892 2.183 -2.847 1.00 95.50 189 SER A N 1
ATOM 1472 C CA . SER A 1 189 ? 9.977 2.835 -1.533 1.00 95.50 189 SER A CA 1
ATOM 1473 C C . SER A 1 189 ? 8.950 3.958 -1.380 1.00 95.50 189 SER A C 1
ATOM 1475 O O . SER A 1 189 ? 8.434 4.186 -0.287 1.00 95.50 189 SER A O 1
ATOM 1477 N N . GLU A 1 190 ? 8.647 4.661 -2.469 1.00 96.50 190 GLU A N 1
ATOM 1478 C CA . GLU A 1 190 ? 7.585 5.657 -2.511 1.00 96.50 190 GLU A CA 1
ATOM 1479 C C . GLU A 1 190 ? 6.205 5.015 -2.359 1.00 96.50 190 GLU A C 1
ATOM 1481 O O . GLU A 1 190 ? 5.434 5.473 -1.517 1.00 96.50 190 GLU A O 1
ATOM 1486 N N . ALA A 1 191 ? 5.935 3.919 -3.073 1.00 96.38 191 ALA A N 1
ATOM 1487 C CA . ALA A 1 191 ? 4.710 3.140 -2.924 1.00 96.38 191 ALA A CA 1
ATOM 1488 C C . ALA A 1 191 ? 4.533 2.653 -1.479 1.00 96.38 191 ALA A C 1
ATOM 1490 O O . ALA A 1 191 ? 3.490 2.883 -0.874 1.00 96.38 191 ALA A O 1
ATOM 1491 N N . GLN A 1 192 ? 5.579 2.089 -0.866 1.00 97.12 192 GLN A N 1
ATOM 1492 C CA . GLN A 1 192 ? 5.538 1.658 0.534 1.00 97.12 192 GLN A CA 1
ATOM 1493 C C . GLN A 1 192 ? 5.249 2.816 1.499 1.00 97.12 192 GLN A C 1
ATOM 1495 O O . GLN A 1 192 ? 4.463 2.664 2.435 1.00 97.12 192 GLN A O 1
ATOM 1500 N N . ARG A 1 193 ? 5.854 3.989 1.275 1.00 97.44 193 ARG A N 1
ATOM 1501 C CA . ARG A 1 193 ? 5.609 5.187 2.091 1.00 97.44 193 ARG A CA 1
ATOM 1502 C C . ARG A 1 193 ? 4.170 5.684 1.952 1.00 97.44 193 ARG A C 1
ATOM 1504 O O . ARG A 1 193 ? 3.568 6.035 2.963 1.00 97.44 193 ARG A O 1
ATOM 1511 N N . LEU A 1 194 ? 3.650 5.746 0.726 1.00 97.12 194 LEU A N 1
ATOM 1512 C CA . LEU A 1 194 ? 2.285 6.193 0.442 1.00 97.12 194 LEU A CA 1
ATOM 15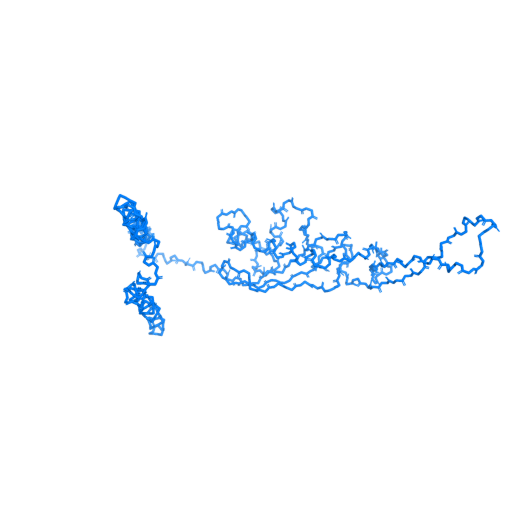13 C C . LEU A 1 194 ? 1.261 5.229 1.034 1.00 97.12 194 LEU A C 1
ATOM 1515 O O . LEU A 1 194 ? 0.402 5.660 1.794 1.00 97.12 194 LEU A O 1
ATOM 1519 N N . PHE A 1 195 ? 1.409 3.932 0.761 1.00 97.50 195 PHE A N 1
ATOM 1520 C CA . PHE A 1 195 ? 0.506 2.906 1.268 1.00 97.50 195 PHE A CA 1
ATOM 1521 C C . PHE A 1 195 ? 0.455 2.907 2.798 1.00 97.50 195 PHE A C 1
ATOM 1523 O O . PHE A 1 195 ? -0.627 2.983 3.374 1.00 97.50 195 PHE A O 1
ATOM 1530 N N . LYS A 1 196 ? 1.618 2.960 3.464 1.00 96.94 196 LYS A N 1
ATOM 1531 C CA . LYS A 1 196 ? 1.675 3.117 4.922 1.00 96.94 196 LYS A CA 1
ATOM 1532 C C . LYS A 1 196 ? 0.919 4.360 5.395 1.00 96.94 196 LYS A C 1
ATOM 1534 O O . LYS A 1 196 ? 0.163 4.264 6.352 1.00 96.94 196 LYS A O 1
ATOM 1539 N N . GLY A 1 197 ? 1.132 5.506 4.748 1.00 95.75 197 GLY A N 1
ATOM 1540 C CA . GLY A 1 197 ? 0.456 6.753 5.106 1.00 95.75 197 GLY A CA 1
ATOM 1541 C C . GLY A 1 197 ? -1.065 6.640 5.009 1.00 95.75 197 GLY A C 1
ATOM 1542 O O . GLY A 1 197 ? -1.758 7.045 5.931 1.00 95.75 197 GLY A O 1
ATOM 1543 N N . PHE A 1 198 ? -1.584 6.023 3.946 1.00 96.25 198 PHE A N 1
ATOM 1544 C CA . PHE A 1 198 ? -3.025 5.826 3.785 1.00 96.25 198 PHE A CA 1
ATOM 1545 C C . PHE A 1 198 ? -3.617 4.861 4.813 1.00 96.25 198 PHE A C 1
ATOM 1547 O O . PHE A 1 198 ? -4.682 5.136 5.353 1.00 96.25 198 PHE A O 1
ATOM 1554 N N . VAL A 1 199 ? -2.921 3.772 5.143 1.00 95.88 199 VAL A N 1
ATOM 1555 C CA . VAL A 1 199 ? -3.379 2.860 6.204 1.00 95.88 199 VAL A CA 1
ATOM 1556 C C . VAL A 1 199 ? -3.347 3.548 7.571 1.00 95.88 199 VAL A C 1
ATOM 1558 O O . VAL A 1 199 ? -4.275 3.386 8.356 1.00 95.88 199 VAL A O 1
ATOM 1561 N N . GLN A 1 200 ? -2.322 4.359 7.853 1.00 95.31 200 GLN A N 1
ATOM 1562 C CA . GLN A 1 200 ? -2.293 5.171 9.072 1.00 95.31 200 GLN A CA 1
ATOM 1563 C C . GLN A 1 200 ? -3.454 6.162 9.117 1.00 95.31 200 GLN A C 1
ATOM 1565 O O . GLN A 1 200 ? -4.106 6.261 10.150 1.00 95.31 200 GLN A O 1
ATOM 1570 N N . ASP A 1 201 ? -3.758 6.834 8.002 1.00 93.31 201 ASP A N 1
ATOM 1571 C CA . ASP A 1 201 ? -4.934 7.700 7.905 1.00 93.31 201 ASP A CA 1
ATOM 1572 C C . ASP A 1 201 ? -6.210 6.920 8.254 1.00 93.31 201 ASP A C 1
ATOM 1574 O O . ASP A 1 201 ? -7.023 7.435 9.005 1.00 93.31 201 ASP A O 1
ATOM 1578 N N . ILE A 1 202 ? -6.391 5.690 7.764 1.00 93.94 202 ILE A N 1
ATOM 1579 C CA . ILE A 1 202 ? -7.582 4.871 8.062 1.00 93.94 202 ILE A CA 1
ATOM 1580 C C . ILE A 1 202 ? -7.681 4.531 9.556 1.00 93.94 202 ILE A C 1
ATOM 1582 O O . ILE A 1 202 ? -8.734 4.681 10.176 1.00 93.94 202 ILE A O 1
ATOM 1586 N N . VAL A 1 203 ? -6.578 4.066 10.137 1.00 93.50 203 VAL A N 1
ATOM 1587 C CA . VAL A 1 203 ? -6.555 3.471 11.480 1.00 93.50 203 VAL A CA 1
ATOM 1588 C C . VAL A 1 203 ? -6.491 4.533 12.590 1.00 93.50 203 VAL A C 1
ATOM 1590 O O . VAL A 1 203 ? -7.024 4.330 13.679 1.00 93.50 203 VAL A O 1
ATOM 1593 N N . GLU A 1 204 ? -5.859 5.683 12.340 1.00 92.31 204 GLU A N 1
ATOM 1594 C CA . GLU A 1 204 ? -5.639 6.726 13.355 1.00 92.31 204 GLU A CA 1
ATOM 1595 C C . GLU A 1 204 ? -6.743 7.813 13.368 1.00 92.31 204 GLU A C 1
ATOM 1597 O O . GLU A 1 204 ? -6.843 8.575 14.333 1.00 92.31 204 GLU A O 1
ATOM 1602 N N . SER A 1 205 ? -7.600 7.899 12.341 1.00 87.44 205 SER A N 1
ATOM 1603 C CA . SER A 1 205 ? -8.554 9.010 12.134 1.00 87.44 205 SER A CA 1
ATOM 1604 C C . SER A 1 205 ? -9.930 8.842 12.792 1.00 87.44 205 SER A C 1
ATOM 1606 O O . SER A 1 205 ? -10.960 9.054 12.162 1.00 87.44 205 SER A O 1
ATOM 1608 N N . GLN A 1 206 ? -9.984 8.492 14.076 1.00 84.62 206 GLN A N 1
ATOM 1609 C CA . GLN A 1 206 ? -11.252 8.233 14.782 1.00 84.62 206 GLN A CA 1
ATOM 1610 C C . GLN A 1 206 ? -12.344 9.297 14.532 1.00 84.62 206 GLN A C 1
ATOM 1612 O O . GLN A 1 206 ? -12.138 10.485 14.783 1.00 84.62 206 GLN A O 1
ATOM 1617 N N . GLY A 1 207 ? -13.524 8.852 14.082 1.00 83.06 207 GLY A N 1
ATOM 1618 C CA . GLY A 1 207 ? -14.696 9.703 13.840 1.00 83.06 207 GLY A CA 1
ATOM 1619 C C . GLY A 1 207 ? -14.726 10.426 12.487 1.00 83.06 207 GLY A C 1
ATOM 1620 O O . GLY A 1 207 ? -15.738 11.046 12.164 1.00 83.06 207 GLY A O 1
ATOM 1621 N N . GLU A 1 208 ? -13.668 10.336 11.681 1.00 89.81 208 GLU A N 1
ATOM 1622 C CA . GLU A 1 208 ? -13.632 10.881 10.319 1.00 89.81 208 GLU A CA 1
ATOM 1623 C C . GLU A 1 208 ? -14.323 9.942 9.317 1.00 89.81 208 GLU A C 1
ATOM 1625 O O . GLU A 1 208 ? -14.427 8.736 9.543 1.00 89.81 208 GLU A O 1
ATOM 1630 N N . GLU A 1 209 ? -14.766 10.458 8.164 1.00 89.00 209 GLU A N 1
ATOM 1631 C CA . GLU A 1 209 ? -15.458 9.645 7.140 1.00 89.00 209 GLU A CA 1
ATOM 1632 C C . GLU A 1 209 ? -14.640 8.448 6.635 1.00 89.00 209 GLU A C 1
ATOM 1634 O O . GLU A 1 209 ? -15.211 7.461 6.183 1.00 89.00 209 GLU A O 1
ATOM 1639 N N . TYR A 1 210 ? -13.315 8.548 6.708 1.00 90.12 210 TYR A N 1
ATOM 1640 C CA . TYR A 1 210 ? -12.365 7.518 6.294 1.00 90.12 210 TYR A CA 1
ATOM 1641 C C . TYR A 1 210 ? -11.764 6.742 7.476 1.00 90.12 210 TYR A C 1
ATOM 1643 O O . TYR A 1 210 ? -10.787 6.019 7.291 1.00 90.12 210 TYR A O 1
ATOM 1651 N N . SER A 1 211 ? -12.322 6.908 8.677 1.00 91.94 211 SER A N 1
ATOM 1652 C CA . SER A 1 211 ? -11.954 6.114 9.847 1.00 91.94 211 SER A CA 1
ATOM 1653 C C . SER A 1 211 ? -12.358 4.658 9.661 1.00 91.94 211 SER A C 1
ATOM 1655 O O . SER A 1 211 ? -13.372 4.374 9.025 1.00 91.94 211 SER A O 1
ATOM 1657 N N . LEU A 1 212 ? -11.577 3.739 10.227 1.00 92.31 212 LEU A N 1
ATOM 1658 C CA . LEU A 1 212 ? -11.798 2.299 10.093 1.00 92.31 212 LEU A CA 1
ATOM 1659 C C . LEU A 1 212 ? -13.250 1.878 10.380 1.00 92.31 212 LEU A C 1
ATOM 1661 O O . LEU A 1 212 ? -13.847 1.191 9.556 1.00 92.31 212 LEU A O 1
ATOM 1665 N N . ASP A 1 213 ? -13.823 2.341 11.492 1.00 91.25 213 ASP A N 1
ATOM 1666 C CA . ASP A 1 213 ? -15.193 2.001 11.898 1.00 91.25 213 ASP A CA 1
ATOM 1667 C C . ASP A 1 213 ? -16.221 2.476 10.855 1.00 91.25 213 ASP A C 1
ATOM 1669 O O . ASP A 1 213 ? -17.046 1.696 10.381 1.00 91.25 213 ASP A O 1
ATOM 1673 N N . ASN A 1 214 ? -16.100 3.729 10.400 1.00 91.44 214 ASN A N 1
ATOM 1674 C CA . ASN A 1 214 ? -16.993 4.295 9.385 1.00 91.44 214 ASN A CA 1
ATOM 1675 C C . ASN A 1 214 ? -16.839 3.618 8.015 1.00 91.44 214 ASN A C 1
ATOM 1677 O O . ASN A 1 214 ? -17.800 3.556 7.248 1.00 91.44 214 ASN A O 1
ATOM 1681 N N . LEU A 1 215 ? -15.639 3.137 7.675 1.00 93.62 215 LEU A N 1
ATOM 1682 C CA . LEU A 1 215 ? -15.422 2.376 6.445 1.00 93.62 215 LEU A CA 1
ATOM 1683 C C . LEU A 1 215 ? -16.078 0.998 6.529 1.00 93.62 215 LEU A C 1
ATOM 1685 O O . LEU A 1 215 ? -16.723 0.593 5.568 1.00 93.62 215 LEU A O 1
ATOM 1689 N N . ILE A 1 216 ? -15.945 0.303 7.664 1.00 92.50 216 ILE A N 1
ATOM 1690 C CA . ILE A 1 216 ? -16.554 -1.013 7.905 1.00 92.50 216 ILE A CA 1
ATOM 1691 C C . ILE A 1 216 ? -18.079 -0.935 7.787 1.00 92.50 216 ILE A C 1
ATOM 1693 O O . ILE A 1 216 ? -18.673 -1.762 7.099 1.00 92.50 216 ILE A O 1
ATOM 1697 N N . GLU A 1 217 ? -18.706 0.082 8.383 1.00 91.38 217 GLU A N 1
ATOM 1698 C CA . GLU A 1 217 ? -20.160 0.301 8.304 1.00 91.38 217 GLU A CA 1
ATOM 1699 C C . GLU A 1 217 ? -20.671 0.540 6.874 1.00 91.38 217 GLU A C 1
ATOM 1701 O O . GLU A 1 217 ? -21.841 0.297 6.580 1.00 91.38 217 GLU A O 1
ATOM 1706 N N . ARG A 1 218 ? -19.806 1.029 5.979 1.00 92.62 218 ARG A N 1
ATOM 1707 C CA . ARG A 1 218 ? -20.135 1.331 4.579 1.00 92.62 218 ARG A CA 1
ATOM 1708 C C . ARG A 1 218 ? -19.888 0.167 3.624 1.00 92.62 218 ARG A C 1
ATOM 1710 O O . ARG A 1 218 ? -20.239 0.283 2.453 1.00 92.62 218 ARG A O 1
ATOM 1717 N N . VAL A 1 219 ? -19.260 -0.920 4.073 1.00 92.44 219 VAL A N 1
ATOM 1718 C CA . VAL A 1 219 ? -19.031 -2.083 3.212 1.00 92.44 219 VAL A CA 1
ATOM 1719 C C . VAL A 1 219 ? -20.364 -2.771 2.923 1.00 92.44 219 VAL A C 1
ATOM 1721 O O . VAL A 1 219 ? -21.010 -3.319 3.815 1.00 92.44 219 VAL A O 1
ATOM 1724 N N . ASP A 1 220 ? -20.735 -2.818 1.646 1.00 88.62 220 ASP A N 1
ATOM 1725 C CA . ASP A 1 220 ? -21.876 -3.600 1.182 1.00 88.62 220 ASP A CA 1
ATOM 1726 C C . ASP A 1 220 ? -21.521 -5.101 1.157 1.00 88.62 220 ASP A C 1
ATOM 1728 O O . ASP A 1 220 ? -20.983 -5.620 0.176 1.00 88.62 220 ASP A O 1
ATOM 1732 N N . GLY A 1 221 ? -21.840 -5.827 2.233 1.00 87.12 221 GLY A N 1
ATOM 1733 C CA . GLY A 1 221 ? -21.708 -7.287 2.305 1.00 87.12 221 GLY A CA 1
ATOM 1734 C C . GLY A 1 221 ? -20.670 -7.775 3.315 1.00 87.12 221 GLY A C 1
ATOM 1735 O O . GLY A 1 221 ? -20.694 -7.381 4.476 1.00 87.12 221 GLY A O 1
ATOM 1736 N N . GLU A 1 222 ? -19.809 -8.711 2.904 1.00 89.62 222 GLU A N 1
ATOM 1737 C CA . GLU A 1 222 ? -18.786 -9.283 3.786 1.00 89.62 222 GLU A CA 1
ATOM 1738 C C . GLU A 1 222 ? -17.615 -8.307 3.965 1.00 89.62 222 GLU A C 1
ATOM 1740 O O . GLU A 1 222 ? -16.996 -7.863 2.996 1.00 89.62 222 GLU A O 1
ATOM 1745 N N . VAL A 1 223 ? -17.291 -7.997 5.221 1.00 91.50 223 VAL A N 1
ATOM 1746 C CA . VAL A 1 223 ? -16.164 -7.129 5.570 1.00 91.50 223 VAL A CA 1
ATOM 1747 C C . VAL A 1 223 ? -14.864 -7.907 5.405 1.00 91.50 223 VAL A C 1
ATOM 1749 O O . VAL A 1 223 ? -14.580 -8.848 6.145 1.00 91.50 223 VAL A O 1
ATOM 1752 N N . THR A 1 224 ? -14.057 -7.497 4.428 1.00 93.00 224 THR A N 1
ATOM 1753 C CA . THR A 1 224 ? -12.755 -8.089 4.120 1.00 93.00 224 THR A CA 1
ATOM 1754 C C . THR A 1 224 ? -11.656 -7.021 4.160 1.00 93.00 224 THR A C 1
ATOM 1756 O O . THR A 1 224 ? -11.936 -5.835 3.969 1.00 93.00 224 THR A O 1
ATOM 1759 N N . PRO A 1 225 ? -10.377 -7.410 4.330 1.00 93.88 225 PRO A N 1
ATOM 1760 C CA . PRO A 1 225 ? -9.249 -6.475 4.254 1.00 93.88 225 PRO A CA 1
ATOM 1761 C C . PRO A 1 225 ? -9.199 -5.636 2.969 1.00 93.88 225 PRO A C 1
ATOM 1763 O O . PRO A 1 225 ? -8.653 -4.535 2.974 1.00 93.88 225 PRO A O 1
ATOM 1766 N N . GLN A 1 226 ? -9.734 -6.172 1.869 1.00 94.75 226 GLN A N 1
ATOM 1767 C CA . GLN A 1 226 ? -9.798 -5.500 0.574 1.00 94.75 226 GLN A CA 1
ATOM 1768 C C . GLN A 1 226 ? -11.010 -4.567 0.472 1.00 94.75 226 GLN A C 1
ATOM 1770 O O . GLN A 1 226 ? -10.864 -3.446 -0.008 1.00 94.75 226 GLN A O 1
ATOM 1775 N N . SER A 1 227 ? -12.192 -4.988 0.934 1.00 94.56 227 SER A N 1
ATOM 1776 C CA . SER A 1 227 ? -13.414 -4.185 0.785 1.00 94.56 227 SER A CA 1
ATOM 1777 C C . SER A 1 227 ? -13.325 -2.852 1.532 1.00 94.56 227 SER A C 1
ATOM 1779 O O . SER A 1 227 ? -13.794 -1.833 1.036 1.00 94.56 227 SER A O 1
ATOM 1781 N N . VAL A 1 228 ? -12.637 -2.820 2.679 1.00 94.56 228 VAL A N 1
ATOM 1782 C CA . VAL A 1 228 ? -12.362 -1.569 3.405 1.00 94.56 228 VAL A CA 1
ATOM 1783 C C . VAL A 1 228 ? -11.502 -0.609 2.579 1.00 94.56 228 VAL A C 1
ATOM 1785 O O . VAL A 1 228 ? -11.746 0.597 2.587 1.00 94.56 228 VAL A O 1
ATOM 1788 N N . TRP A 1 229 ? -10.531 -1.125 1.820 1.00 96.31 229 TRP A N 1
ATOM 1789 C CA . TRP A 1 229 ? -9.733 -0.300 0.913 1.00 96.31 229 TRP A CA 1
ATOM 1790 C C . TRP A 1 229 ? -10.545 0.215 -0.276 1.00 96.31 229 TRP A C 1
ATOM 1792 O O . TRP A 1 229 ? -10.371 1.363 -0.675 1.00 96.31 229 TRP A O 1
ATOM 1802 N N . GLU A 1 230 ? -11.430 -0.606 -0.841 1.00 94.75 230 GLU A N 1
ATOM 1803 C CA . GLU A 1 230 ? -12.301 -0.204 -1.952 1.00 94.75 230 GLU A CA 1
ATOM 1804 C C . GLU A 1 230 ? -13.205 0.967 -1.546 1.00 94.75 230 GLU A C 1
ATOM 1806 O O . GLU A 1 230 ? -13.212 1.993 -2.226 1.00 94.75 230 GLU A O 1
ATOM 1811 N N . VAL A 1 231 ? -13.852 0.882 -0.379 1.00 95.00 231 VAL A N 1
ATOM 1812 C CA . VAL A 1 231 ? -14.650 1.989 0.176 1.00 95.00 231 VAL A CA 1
ATOM 1813 C C . VAL A 1 231 ? -13.774 3.213 0.469 1.00 95.00 231 VAL A C 1
ATOM 1815 O O . VAL A 1 231 ? -14.150 4.345 0.153 1.00 95.00 231 VAL A O 1
ATOM 1818 N N . TYR A 1 232 ? -12.577 3.018 1.033 1.00 95.19 232 TYR A N 1
ATOM 1819 C CA . TYR A 1 232 ? -11.636 4.119 1.260 1.00 95.19 232 TYR A CA 1
ATOM 1820 C C . TYR A 1 232 ? -11.255 4.828 -0.046 1.00 95.19 232 TYR A C 1
ATOM 1822 O O . TYR A 1 232 ? -11.198 6.058 -0.075 1.00 95.19 232 TYR A O 1
ATOM 1830 N N . ALA A 1 233 ? -11.021 4.078 -1.124 1.00 93.88 233 ALA A N 1
ATOM 1831 C CA . ALA A 1 233 ? -10.655 4.609 -2.433 1.00 93.88 233 ALA A CA 1
ATOM 1832 C C . ALA A 1 233 ? -11.774 5.440 -3.076 1.00 93.88 233 ALA A C 1
ATOM 1834 O O . ALA A 1 233 ? -11.487 6.414 -3.770 1.00 93.88 233 ALA A O 1
ATOM 1835 N N . GLU A 1 234 ? -13.040 5.111 -2.816 1.00 92.38 234 GLU A N 1
ATOM 1836 C CA . GLU A 1 234 ? -14.183 5.899 -3.292 1.00 92.38 234 GLU A CA 1
ATOM 1837 C C . GLU A 1 234 ? -14.297 7.256 -2.583 1.00 92.38 234 GLU A C 1
ATOM 1839 O O . GLU A 1 234 ? -14.654 8.265 -3.199 1.00 92.38 234 GLU A O 1
ATOM 1844 N N . ILE A 1 235 ? -13.972 7.299 -1.289 1.00 92.94 235 ILE A N 1
ATOM 1845 C CA . ILE A 1 235 ? -14.082 8.507 -0.460 1.00 92.94 235 ILE A CA 1
ATOM 1846 C C . ILE A 1 235 ? -12.839 9.392 -0.623 1.00 92.94 235 ILE A C 1
ATOM 1848 O O . ILE A 1 235 ? -12.930 10.620 -0.743 1.00 92.94 235 ILE A O 1
ATOM 1852 N N . LYS A 1 236 ? -11.649 8.784 -0.621 1.00 90.38 236 LYS A N 1
ATOM 1853 C CA . LYS A 1 236 ? -10.369 9.490 -0.689 1.00 90.38 236 LYS A CA 1
ATOM 1854 C C . LYS A 1 236 ? -10.074 9.886 -2.134 1.00 90.38 236 LYS A C 1
ATOM 1856 O O . LYS A 1 236 ? -9.554 9.109 -2.923 1.00 90.38 236 LYS A O 1
ATOM 1861 N N . GLN A 1 237 ? -10.300 11.157 -2.457 1.00 82.38 237 GLN A N 1
ATOM 1862 C CA . GLN A 1 237 ? -9.980 11.744 -3.768 1.00 82.38 237 GLN A CA 1
ATOM 1863 C C . GLN A 1 237 ? -8.463 11.970 -3.958 1.00 82.38 237 GLN A C 1
ATOM 1865 O O . GLN A 1 237 ? -7.997 13.105 -4.081 1.00 82.38 237 GLN A O 1
ATOM 1870 N N . SER A 1 238 ? -7.664 10.903 -3.939 1.00 89.69 238 SER A N 1
ATOM 1871 C CA . SER A 1 238 ? -6.219 10.943 -4.182 1.00 89.69 238 SER A CA 1
ATOM 1872 C C . SER A 1 238 ? -5.870 10.201 -5.465 1.00 89.69 238 SER A C 1
ATOM 1874 O O . SER A 1 238 ? -6.264 9.057 -5.638 1.00 89.69 238 SER A O 1
ATOM 1876 N N . SER A 1 239 ? -5.037 10.806 -6.315 1.00 90.38 239 SER A N 1
ATOM 1877 C CA . SER A 1 239 ? -4.497 10.154 -7.519 1.00 90.38 239 SER A CA 1
ATOM 1878 C C . SER A 1 239 ? -3.554 8.984 -7.225 1.00 90.38 239 SER A C 1
ATOM 1880 O O . SER A 1 239 ? -3.095 8.331 -8.148 1.00 90.38 239 SER A O 1
ATOM 1882 N N . HIS A 1 240 ? -3.191 8.769 -5.960 1.00 94.38 240 HIS A N 1
ATOM 1883 C CA . HIS A 1 240 ? -2.300 7.688 -5.549 1.00 94.38 240 HIS A CA 1
ATOM 1884 C C . HIS A 1 240 ? -3.039 6.509 -4.925 1.00 94.38 240 HIS A C 1
ATOM 1886 O O . HIS A 1 240 ? -2.399 5.499 -4.653 1.00 94.38 240 HIS A O 1
ATOM 1892 N N . VAL A 1 241 ? -4.339 6.629 -4.655 1.00 94.31 241 VAL A N 1
ATOM 1893 C CA . VAL A 1 241 ? -5.160 5.527 -4.147 1.00 94.31 241 VAL A CA 1
ATOM 1894 C C . VAL A 1 241 ? -5.835 4.877 -5.349 1.00 94.31 241 VAL A C 1
ATOM 1896 O O . VAL A 1 241 ? -6.461 5.565 -6.147 1.00 94.31 241 VAL A O 1
ATOM 1899 N N . SER A 1 242 ? -5.675 3.565 -5.498 1.00 91.69 242 SER A N 1
ATOM 1900 C CA . SER A 1 242 ? -6.209 2.806 -6.632 1.00 91.69 242 SER A CA 1
ATOM 1901 C C . SER A 1 242 ? -6.821 1.488 -6.146 1.00 91.69 242 SER A C 1
ATOM 1903 O O . SER A 1 242 ? -6.567 1.041 -5.025 1.00 91.69 242 SER A O 1
ATOM 1905 N N . THR A 1 243 ? -7.634 0.864 -6.994 1.00 91.50 243 THR A N 1
ATOM 1906 C CA . THR A 1 243 ? -8.169 -0.498 -6.827 1.00 91.50 243 THR A CA 1
ATOM 1907 C C . THR A 1 243 ? -7.712 -1.436 -7.956 1.00 91.50 243 THR A C 1
ATOM 1909 O O . THR A 1 243 ? -8.131 -2.591 -8.026 1.00 91.50 243 THR A O 1
ATOM 1912 N N . ASP A 1 244 ? -6.787 -0.986 -8.813 1.00 86.94 244 ASP A N 1
ATOM 1913 C CA . ASP A 1 244 ? -6.362 -1.670 -10.047 1.00 86.94 244 ASP A CA 1
ATOM 1914 C C . ASP A 1 244 ? -5.351 -2.809 -9.818 1.00 86.94 244 ASP A C 1
ATOM 1916 O O . ASP A 1 244 ? -4.614 -3.204 -10.720 1.00 86.94 244 ASP A O 1
ATOM 1920 N N . CYS A 1 245 ? -5.277 -3.339 -8.597 1.00 84.19 245 CYS A N 1
ATOM 1921 C CA . CYS A 1 245 ? -4.381 -4.440 -8.240 1.00 84.19 245 CYS A CA 1
ATOM 1922 C C . CYS A 1 245 ? -5.120 -5.688 -7.723 1.00 84.19 245 CYS A C 1
ATOM 1924 O O . CYS A 1 245 ? -4.475 -6.598 -7.194 1.00 84.19 245 CYS A O 1
ATOM 1926 N N . PHE A 1 246 ? -6.449 -5.734 -7.874 1.00 82.06 246 PHE A N 1
ATOM 1927 C CA . PHE A 1 246 ? -7.324 -6.740 -7.258 1.00 82.06 246 PHE A CA 1
ATOM 1928 C C . PHE A 1 246 ? -8.070 -7.687 -8.216 1.00 82.06 246 PHE A C 1
ATOM 1930 O O . PHE A 1 246 ? -8.642 -8.669 -7.745 1.00 82.06 246 PHE A O 1
ATOM 1937 N N . ARG A 1 247 ? -8.099 -7.420 -9.522 1.00 65.31 247 ARG A N 1
ATOM 1938 C CA . ARG A 1 247 ? -8.829 -8.190 -10.546 1.00 65.31 247 ARG A CA 1
ATOM 1939 C C . ARG A 1 247 ? -7.929 -9.115 -11.359 1.00 65.31 247 ARG A C 1
ATOM 1941 O O . ARG A 1 247 ? -6.737 -8.801 -11.562 1.00 65.31 247 ARG A O 1
#

Radius of gyration: 30.48 Å; chains: 1; bounding box: 87×48×84 Å

Sequence (247 aa):
MVEQRTKNIATIISAATGLVLVFFNLPVAVARWSPIFNALSPTILNWIQNIFIAGFAFLTGWLLKSKLSTDESTFDIERDEEGVPVEEVQDETPTIDTIVGCVEVGEMAWRGIAEFSDVKVESVDVELTPRCPDCQKEMTRESYELPTGRGGNPYKSPLRGQSSITRKKWVCPDDDCGYTADRESGQHSEAQRLFKGFVQDIVESQGEEYSLDNLIERVDGEVTPQSVWEVYAEIKQSSHVSTDCFR

Foldseek 3Di:
DVVVVVVVVVVVVVVVVVVVVVVVCVVVVCVVCVVVVVPDDPVRVVVVVVVVVVVVCVVVVVVVVVVVVPDDPPPPQPADPVRDGPPPPPPPQDDDQKAWFWWDFQQFIKIKIWGHDQLDTDDIDIDPFTAHLPPLDTWDKDKDWDQPDDPDPPPDDPPDDRDTDIWIKTFRPDPVVRDITGDDPCRRVVRRVVVVVLVSCQRNVPPDCSHVSNLSVPQDDDDDSHSSLVSNLVVDPDPTGDSSNPD